Protein AF-A0A955Y6Z5-F1 (afdb_monomer_lite)

Radius of gyration: 24.9 Å; chains: 1; bounding box: 62×76×57 Å

Secondary structure (DSSP, 8-state):
--------HHHHHHHHHTT-HHHHHHHHHHHHHHHHHHHHHHH-HHHHHHHHHHHHHHHHHHGGG---TTTHHHHHHHHHHHHHHHTT-PPP-------GGGTTS-HHHHHHHHHHH-HHHHHHHHHHHSTT------HHHHHHHHHHHHHHHHHHH----S---SS--GGGTTHHHHHHT--SSHHHHHHHHHHHTT-HHHHHHHHHHHHHHHHHHT-PPPHHHHHHHHHHHHHHHHHTT---------------------------------TTHHHHHHHHHHHHHHHHH--

Foldseek 3Di:
DPPDDQDDLLRLLVVVVVVPVVSVLVNLVLLLLLQLLLLCLFENNVLSVQLSVQLSVCCLVCVVVDPHSVCNLVVSLVSSVVSCVVSVGDGQQAAFQADLLQVRGTLLLLLLVLCVVPVPLSVLLLLLQAPPRPDDHQQQSNQQSLLVSVVCCVVPVVRPQPDRDPHRPVVCSCVSCLSSVNDPDPVSNSVVSSVCSSPSSSSSNSSSCSNNSSNSHNPHDDNVVSVVVVVVVVVVVVVVPDDPDDDDDDDDDDDDDDDDDDDDDDDDDDDPDDPPPPVSVVVSCVSVVCVVPVD

Sequence (295 aa):
MAGTDNRSIKVLFREWRQGDGEAGQIMAQRFADWYYAIATSRLGEDAGKGPCEAACGKFGDGVSSVSESRALIGWAHEIIQAQLAENGAERATDGDSPNAYTGNQKPKTLLCKARIALPEEVALLEACYRTGSAQDIEPLPVLKARYKVKQWLRDNCSVPFDVAPDNPVLDRAPMPLYESGRMATPEEEVNFEQWMISDLELCKDIAEFAHFAIALRGGLPSADQFQSKQEQRKAERKASTTPVGASNVAVHDDEPAGSNVAGAAAVGGGLALVAGGGVVLLLIVAVAGYFMFAG

Structure (mmCIF, N/CA/C/O backbone):
data_AF-A0A955Y6Z5-F1
#
_entry.id   AF-A0A955Y6Z5-F1
#
loop_
_atom_site.group_PDB
_atom_site.id
_atom_site.type_symbol
_atom_site.label_atom_id
_atom_site.label_alt_id
_atom_site.label_comp_id
_atom_site.label_asym_id
_atom_site.label_entity_id
_atom_site.label_seq_id
_atom_site.pdbx_PDB_ins_code
_atom_site.Cartn_x
_atom_site.Cartn_y
_atom_site.Cartn_z
_atom_site.occupancy
_atom_site.B_iso_or_equiv
_atom_site.auth_seq_id
_atom_site.auth_comp_id
_atom_site.auth_asym_id
_atom_site.auth_atom_id
_atom_site.pdbx_PDB_model_num
ATOM 1 N N . MET A 1 1 ? -15.218 -21.664 3.879 1.00 28.69 1 MET A N 1
ATOM 2 C CA . MET A 1 1 ? -15.390 -20.339 3.254 1.00 28.69 1 MET A CA 1
ATOM 3 C C . MET A 1 1 ? -16.088 -19.459 4.274 1.00 28.69 1 MET A C 1
ATOM 5 O O . MET A 1 1 ? -17.293 -19.593 4.433 1.00 28.69 1 MET A O 1
ATOM 9 N N . ALA A 1 2 ? -15.332 -18.687 5.057 1.00 34.94 2 ALA A N 1
ATOM 10 C CA . ALA A 1 2 ? -15.929 -17.667 5.915 1.00 34.94 2 ALA A CA 1
ATOM 11 C C . ALA A 1 2 ? -16.431 -16.558 4.986 1.00 34.94 2 ALA A C 1
ATOM 13 O O . ALA A 1 2 ? -15.666 -16.082 4.148 1.00 34.94 2 ALA A O 1
ATOM 14 N N . GLY A 1 3 ? -17.724 -16.240 5.046 1.00 47.28 3 GLY A N 1
ATOM 15 C CA . GLY A 1 3 ? -18.274 -15.122 4.287 1.00 47.28 3 GLY A CA 1
ATOM 16 C C . GLY A 1 3 ? -17.549 -13.842 4.687 1.00 47.28 3 GLY A C 1
ATOM 17 O O . GLY A 1 3 ? -17.268 -13.647 5.868 1.00 47.28 3 GLY A O 1
ATOM 18 N N . THR A 1 4 ? -17.208 -13.002 3.712 1.00 66.75 4 THR A N 1
ATOM 19 C CA . THR A 1 4 ? -16.622 -11.688 3.976 1.00 66.75 4 THR A CA 1
ATOM 20 C C . THR A 1 4 ? -17.583 -10.916 4.872 1.00 66.75 4 THR A C 1
ATOM 22 O O . THR A 1 4 ? -18.710 -10.615 4.476 1.00 66.75 4 THR A O 1
ATOM 25 N N . ASP A 1 5 ? -17.173 -10.669 6.113 1.00 81.19 5 ASP A N 1
ATOM 26 C CA . ASP A 1 5 ? -17.966 -9.880 7.039 1.00 81.19 5 ASP A CA 1
ATOM 27 C C . ASP A 1 5 ? -18.061 -8.447 6.498 1.00 81.19 5 ASP A C 1
ATOM 29 O O . ASP A 1 5 ? -17.043 -7.784 6.308 1.00 81.19 5 ASP A O 1
ATOM 33 N N . ASN A 1 6 ? -19.280 -7.969 6.250 1.00 83.94 6 ASN A N 1
ATOM 34 C CA . ASN A 1 6 ? -19.532 -6.647 5.671 1.00 83.94 6 ASN A CA 1
ATOM 35 C C . ASN A 1 6 ? -19.920 -5.591 6.724 1.00 83.94 6 ASN A C 1
ATOM 37 O O . ASN A 1 6 ? -20.313 -4.478 6.366 1.00 83.94 6 ASN A O 1
ATOM 41 N N . ARG A 1 7 ? -19.839 -5.900 8.028 1.00 91.62 7 ARG A N 1
ATOM 42 C CA . ARG A 1 7 ? -20.087 -4.910 9.087 1.00 91.62 7 ARG A CA 1
ATOM 43 C C . ARG A 1 7 ? -19.056 -3.791 8.982 1.00 91.62 7 ARG A C 1
ATOM 45 O O . ARG A 1 7 ? -17.901 -4.023 8.636 1.00 91.62 7 ARG A O 1
ATOM 52 N N . SER A 1 8 ? -19.450 -2.559 9.291 1.00 92.50 8 SER A N 1
ATOM 53 C CA . SER A 1 8 ? -18.493 -1.447 9.375 1.00 92.50 8 SER A CA 1
ATOM 54 C C . SER A 1 8 ? -17.696 -1.507 10.681 1.00 92.50 8 SER A C 1
ATOM 56 O O . SER A 1 8 ? -18.172 -2.053 11.676 1.00 92.50 8 SER A O 1
ATOM 58 N N . ILE A 1 9 ? -16.527 -0.858 10.724 1.00 94.62 9 ILE A N 1
ATOM 59 C CA . ILE A 1 9 ? -15.712 -0.739 11.948 1.00 94.62 9 ILE A CA 1
ATOM 60 C C . ILE A 1 9 ? -16.521 -0.174 13.125 1.00 94.62 9 ILE A C 1
ATOM 62 O O . ILE A 1 9 ? -16.408 -0.653 14.248 1.00 94.62 9 ILE A O 1
ATOM 66 N N . LYS A 1 10 ? -17.407 0.798 12.872 1.00 93.38 10 LYS A N 1
ATOM 67 C CA . LYS A 1 10 ? -18.271 1.381 13.913 1.00 93.38 10 LYS A CA 1
ATOM 68 C C . LYS A 1 10 ? -19.265 0.370 14.488 1.00 93.38 10 LYS A C 1
ATOM 70 O O . LYS A 1 10 ? -19.570 0.433 15.677 1.00 93.38 10 LYS A O 1
ATOM 75 N N . VAL A 1 11 ? -19.790 -0.520 13.644 1.00 94.69 11 VAL A N 1
ATOM 76 C CA . VAL A 1 11 ? -20.706 -1.589 14.062 1.00 94.69 11 VAL A CA 1
ATOM 77 C C . VAL A 1 11 ? -19.943 -2.618 14.889 1.00 94.69 11 VAL A C 1
ATOM 79 O O . VAL A 1 11 ? -20.340 -2.861 16.025 1.00 94.69 11 VAL A O 1
ATOM 82 N N . LEU A 1 12 ? -18.811 -3.105 14.373 1.00 95.50 12 LEU A N 1
ATOM 83 C CA . LEU A 1 12 ? -17.954 -4.075 15.058 1.00 95.50 12 LEU A CA 1
ATOM 84 C C . LEU A 1 12 ? -17.504 -3.572 16.432 1.00 95.50 12 LEU A C 1
ATOM 86 O O . LEU A 1 12 ? -17.618 -4.282 17.423 1.00 95.50 12 LEU A O 1
ATOM 90 N N . PHE A 1 13 ? -17.070 -2.313 16.517 1.00 95.50 13 PHE A N 1
ATOM 91 C CA . PHE A 1 13 ? -16.672 -1.707 17.782 1.00 95.50 13 PHE A CA 1
ATOM 92 C C . PHE A 1 13 ? -17.818 -1.678 18.796 1.00 95.50 13 PHE A C 1
ATOM 94 O O . PHE A 1 13 ? -17.633 -2.030 19.956 1.00 95.50 13 PHE A O 1
ATOM 101 N N . ARG A 1 14 ? -19.022 -1.275 18.375 1.00 94.69 14 ARG A N 1
ATOM 102 C CA . ARG A 1 14 ? -20.188 -1.217 19.265 1.00 94.69 14 ARG A CA 1
ATOM 103 C C . ARG A 1 14 ? -20.603 -2.604 19.754 1.00 94.69 14 ARG A C 1
ATOM 105 O O . ARG A 1 14 ? -20.920 -2.738 20.930 1.00 94.69 14 ARG A O 1
ATOM 112 N N . GLU A 1 15 ? -20.619 -3.597 18.872 1.00 95.56 15 GLU A N 1
ATOM 113 C CA . GLU A 1 15 ? -20.966 -4.983 19.214 1.00 95.56 15 GLU A CA 1
ATOM 114 C C . GLU A 1 15 ? -19.924 -5.582 20.162 1.00 95.56 15 GLU A C 1
ATOM 116 O O . GLU A 1 15 ? -20.275 -6.134 21.204 1.00 95.56 15 GLU A O 1
ATOM 121 N N . TRP A 1 16 ? -18.638 -5.348 19.894 1.00 96.06 16 TRP A N 1
ATOM 122 C CA . TRP A 1 16 ? -17.558 -5.730 20.799 1.00 96.06 16 TRP A CA 1
ATOM 123 C C . TRP A 1 16 ? -17.711 -5.109 22.191 1.00 96.06 16 TRP A C 1
ATOM 125 O O . TRP A 1 16 ? -17.616 -5.804 23.201 1.00 96.06 16 TRP A O 1
ATOM 135 N N . ARG A 1 17 ? -18.049 -3.815 22.270 1.00 93.56 17 ARG A N 1
ATOM 136 C CA . ARG A 1 17 ? -18.332 -3.129 23.545 1.00 93.56 17 ARG A CA 1
ATOM 137 C C . ARG A 1 17 ? -19.548 -3.692 24.291 1.00 93.56 17 ARG A C 1
ATOM 139 O O . ARG A 1 17 ? -19.690 -3.413 25.478 1.00 93.56 17 ARG A O 1
ATOM 146 N N . GLN A 1 18 ? -20.409 -4.455 23.623 1.00 94.50 18 GLN A N 1
ATOM 147 C CA . GLN A 1 18 ? -21.551 -5.158 24.217 1.00 94.50 18 GLN A CA 1
ATOM 148 C C . GLN A 1 18 ? -21.226 -6.613 24.598 1.00 94.50 18 GLN A C 1
ATOM 150 O O . GLN A 1 18 ? -22.108 -7.320 25.077 1.00 94.50 18 GLN A O 1
ATOM 155 N N . GLY A 1 19 ? -19.974 -7.049 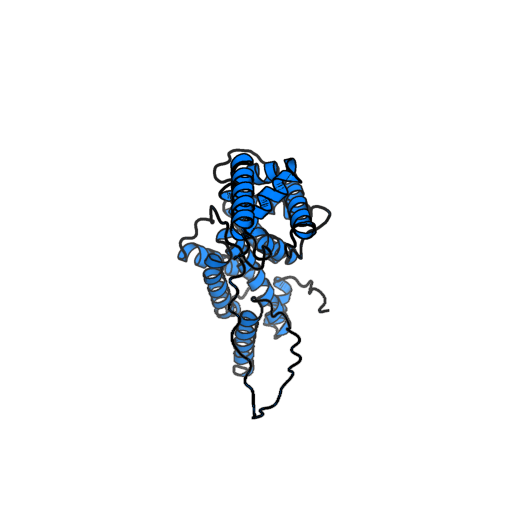24.424 1.00 94.38 19 GLY A N 1
ATOM 156 C CA . GLY A 1 19 ? -19.507 -8.391 24.770 1.00 94.38 19 GLY A CA 1
ATOM 157 C C . GLY A 1 19 ? -19.358 -9.344 23.582 1.00 94.38 19 GLY A C 1
ATOM 158 O O . GLY A 1 19 ? -19.046 -10.512 23.800 1.00 94.38 19 GLY A O 1
ATOM 159 N N . ASP A 1 20 ? -19.546 -8.885 22.338 1.00 96.44 20 ASP A N 1
ATOM 160 C CA . ASP A 1 20 ? -19.298 -9.712 21.150 1.00 96.44 20 ASP A CA 1
ATOM 161 C C . ASP A 1 20 ? -17.785 -9.852 20.885 1.00 96.44 20 ASP A C 1
ATOM 163 O O . ASP A 1 20 ? -17.132 -9.000 20.273 1.00 96.44 20 ASP A O 1
ATOM 167 N N . GLY A 1 21 ? -17.210 -10.956 21.365 1.00 94.44 21 GLY A N 1
ATOM 168 C CA . GLY A 1 21 ? -15.800 -11.280 21.149 1.00 94.44 21 GLY A CA 1
ATOM 169 C C . GLY A 1 21 ? -15.433 -11.498 19.676 1.00 94.44 21 GLY A C 1
ATOM 170 O O . GLY A 1 21 ? -14.317 -11.160 19.282 1.00 94.44 21 GLY A O 1
ATOM 171 N N . GLU A 1 22 ? -16.353 -12.001 18.849 1.00 95.81 22 GLU A N 1
ATOM 172 C CA . GLU A 1 22 ? -16.122 -12.221 17.415 1.00 95.81 22 GLU A CA 1
ATOM 173 C C . GLU A 1 22 ? -16.036 -10.883 16.673 1.00 95.81 22 GLU A C 1
ATOM 175 O O . GLU A 1 22 ? -15.111 -10.666 15.887 1.00 95.81 22 GLU A O 1
ATOM 180 N N . ALA A 1 23 ? -16.928 -9.939 16.987 1.00 95.38 23 ALA A N 1
ATOM 181 C CA . ALA A 1 23 ? -16.838 -8.574 16.469 1.00 95.38 23 ALA A CA 1
ATOM 182 C C . ALA A 1 23 ? -15.494 -7.917 16.830 1.00 95.38 23 ALA A C 1
ATOM 184 O O . ALA A 1 23 ? -14.883 -7.247 15.992 1.00 95.38 23 ALA A O 1
ATOM 185 N N . GLY A 1 24 ? -15.003 -8.157 18.051 1.00 95.25 24 GLY A N 1
ATOM 186 C CA . GLY A 1 24 ? -13.686 -7.703 18.500 1.00 95.25 24 GLY A CA 1
ATOM 187 C C . GLY A 1 24 ? -12.538 -8.299 17.682 1.00 95.25 24 GLY A C 1
ATOM 188 O O . GLY A 1 24 ? -11.653 -7.565 17.243 1.00 95.25 24 GLY A O 1
ATOM 189 N N . GLN A 1 25 ? -12.572 -9.608 17.422 1.00 94.88 25 GLN A N 1
ATOM 190 C CA . GLN A 1 25 ? -11.561 -10.300 16.613 1.00 94.88 25 GLN A CA 1
ATOM 191 C C . GLN A 1 25 ? -11.545 -9.808 15.163 1.00 94.88 25 GLN A C 1
ATOM 193 O O . GLN A 1 25 ? -10.480 -9.503 14.627 1.00 94.88 25 GLN A O 1
ATOM 198 N N . ILE A 1 26 ? -12.718 -9.672 14.541 1.00 95.19 26 ILE A N 1
ATOM 199 C CA . ILE A 1 26 ? -12.835 -9.169 13.167 1.00 95.19 26 ILE A CA 1
ATOM 200 C C . ILE A 1 26 ? -12.327 -7.730 13.094 1.00 95.19 26 ILE A C 1
ATOM 202 O O . ILE A 1 26 ? -11.568 -7.393 12.188 1.00 95.19 26 ILE A O 1
ATOM 206 N N . MET A 1 27 ? -12.696 -6.880 14.054 1.00 95.88 27 MET A N 1
ATOM 207 C CA . MET A 1 27 ? -12.188 -5.512 14.124 1.00 95.88 27 MET A CA 1
ATOM 208 C C . MET A 1 27 ? -10.660 -5.485 14.236 1.00 95.88 27 MET A C 1
ATOM 210 O O . MET A 1 27 ? -10.016 -4.769 13.471 1.00 95.88 27 MET A O 1
ATOM 214 N N . ALA A 1 28 ? -10.081 -6.273 15.146 1.00 95.56 28 ALA A N 1
ATOM 215 C CA . ALA A 1 28 ? -8.635 -6.335 15.347 1.00 95.56 28 ALA A CA 1
ATOM 216 C C . ALA A 1 28 ? -7.895 -6.771 14.073 1.00 95.56 28 ALA A C 1
ATOM 218 O O . ALA A 1 28 ? -6.910 -6.135 13.702 1.00 95.56 28 ALA A O 1
ATOM 219 N N . GLN A 1 29 ? -8.405 -7.782 13.360 1.00 95.06 29 GLN A N 1
ATOM 220 C CA . GLN A 1 29 ? -7.827 -8.215 12.085 1.00 95.06 29 GLN A CA 1
ATOM 221 C C . GLN A 1 29 ? -7.823 -7.082 11.052 1.00 95.06 29 GLN A C 1
ATOM 223 O O . GLN A 1 29 ? -6.811 -6.847 10.401 1.00 95.06 29 GLN A O 1
ATOM 228 N N . ARG A 1 30 ? -8.922 -6.327 10.938 1.00 96.00 30 ARG A N 1
ATOM 229 C CA . ARG A 1 30 ? -9.007 -5.212 9.982 1.00 96.00 30 ARG A CA 1
ATOM 230 C C . ARG A 1 30 ? -8.032 -4.084 10.300 1.00 96.00 30 ARG A C 1
ATOM 232 O O . ARG A 1 30 ? -7.453 -3.518 9.379 1.00 96.00 30 ARG A O 1
ATOM 239 N N . PHE A 1 31 ? -7.840 -3.761 11.580 1.00 97.88 31 PHE A N 1
ATOM 240 C CA . PHE A 1 31 ? -6.820 -2.790 11.986 1.00 97.88 31 PHE A CA 1
ATOM 241 C C . PHE A 1 31 ? -5.405 -3.306 11.704 1.00 97.88 31 PHE A C 1
ATOM 243 O O . PHE A 1 31 ? -4.575 -2.528 11.244 1.00 97.88 31 PHE A O 1
ATOM 250 N N . ALA A 1 32 ? -5.140 -4.599 11.905 1.00 97.50 32 ALA A N 1
ATOM 251 C CA . ALA A 1 32 ? -3.851 -5.199 11.570 1.00 97.50 32 ALA A CA 1
ATOM 252 C C . ALA A 1 32 ? -3.563 -5.137 10.059 1.00 97.50 32 ALA A C 1
ATOM 254 O O . ALA A 1 32 ? -2.500 -4.663 9.664 1.00 97.50 32 ALA A O 1
ATOM 255 N N . ASP A 1 33 ? -4.524 -5.527 9.214 1.00 96.75 33 ASP A N 1
ATOM 256 C CA . ASP A 1 33 ? -4.393 -5.458 7.750 1.00 96.75 33 ASP A CA 1
ATOM 257 C C . ASP A 1 33 ? -4.192 -4.013 7.267 1.00 96.75 33 ASP A C 1
ATOM 259 O O . ASP A 1 33 ? -3.398 -3.741 6.364 1.00 96.75 33 ASP A O 1
ATOM 263 N N . TRP A 1 34 ? -4.892 -3.069 7.897 1.00 98.12 34 TRP A N 1
ATOM 264 C CA . TRP A 1 34 ? -4.787 -1.645 7.603 1.00 98.12 34 TRP A CA 1
ATOM 265 C C . TRP A 1 34 ? -3.431 -1.050 8.003 1.00 98.12 34 TRP A C 1
ATOM 267 O O . TRP A 1 34 ? -2.792 -0.383 7.186 1.00 98.12 34 TRP A O 1
ATOM 277 N N . TYR A 1 35 ? -2.944 -1.332 9.216 1.00 98.25 35 TYR A N 1
ATOM 278 C CA . TYR A 1 35 ? -1.609 -0.915 9.653 1.00 98.25 35 TYR A CA 1
ATOM 279 C C . TYR A 1 35 ? -0.509 -1.525 8.792 1.00 98.25 35 TYR A C 1
ATOM 281 O O . TYR A 1 35 ? 0.441 -0.825 8.441 1.00 98.25 35 TYR A O 1
ATOM 289 N N . TYR A 1 36 ? -0.658 -2.794 8.410 1.00 97.25 36 TYR A N 1
ATOM 290 C CA . TYR A 1 36 ? 0.277 -3.463 7.519 1.00 97.25 36 TYR A CA 1
ATOM 291 C C . TYR A 1 36 ? 0.330 -2.768 6.155 1.00 97.25 36 TYR A C 1
ATOM 293 O O . TYR A 1 36 ? 1.406 -2.378 5.709 1.00 97.25 36 TYR A O 1
ATOM 301 N N . ALA A 1 37 ? -0.823 -2.504 5.532 1.00 97.69 37 ALA A N 1
ATOM 302 C CA . ALA A 1 37 ? -0.885 -1.804 4.250 1.00 97.69 37 ALA A CA 1
ATOM 303 C C . ALA A 1 37 ? -0.204 -0.423 4.294 1.00 97.69 37 ALA A C 1
ATOM 305 O O . ALA A 1 37 ? 0.581 -0.096 3.399 1.00 97.69 37 ALA A O 1
ATOM 306 N N . ILE A 1 38 ? -0.451 0.365 5.348 1.00 97.31 38 ILE A N 1
ATOM 307 C CA . ILE A 1 38 ? 0.186 1.677 5.544 1.00 97.31 38 ILE A CA 1
ATOM 308 C C . ILE A 1 38 ? 1.704 1.525 5.708 1.00 97.31 38 ILE A C 1
ATOM 310 O O . ILE A 1 38 ? 2.480 2.159 4.985 1.00 97.31 38 ILE A O 1
ATOM 314 N N . ALA A 1 39 ? 2.144 0.681 6.646 1.00 96.25 39 ALA A N 1
ATOM 315 C CA . ALA A 1 39 ? 3.556 0.535 6.982 1.00 96.25 39 ALA A CA 1
ATOM 316 C C . ALA A 1 39 ? 4.367 -0.017 5.804 1.00 96.25 39 ALA A C 1
ATOM 318 O O . ALA A 1 39 ? 5.414 0.535 5.463 1.00 96.25 39 ALA A O 1
ATOM 319 N N . THR A 1 40 ? 3.862 -1.049 5.128 1.00 95.00 40 THR A N 1
ATOM 320 C CA . THR A 1 40 ? 4.522 -1.660 3.972 1.00 95.00 40 THR A CA 1
ATOM 321 C C . THR A 1 40 ? 4.537 -0.722 2.765 1.00 95.00 40 THR A C 1
ATOM 323 O O . THR A 1 40 ? 5.563 -0.627 2.096 1.00 95.00 40 THR A O 1
ATOM 326 N N . SER A 1 41 ? 3.467 0.036 2.498 1.00 95.06 41 SER A N 1
ATOM 327 C CA . SER A 1 41 ? 3.467 1.033 1.412 1.00 95.06 41 SER A CA 1
ATOM 328 C C . SER A 1 41 ? 4.484 2.151 1.652 1.00 95.06 41 SER A C 1
ATOM 330 O O . SER A 1 41 ? 5.173 2.596 0.723 1.00 95.06 41 SER A O 1
ATOM 332 N N . ARG A 1 42 ? 4.604 2.615 2.901 1.00 93.56 42 ARG A N 1
ATOM 333 C CA . ARG A 1 42 ? 5.525 3.698 3.253 1.00 93.56 42 ARG A CA 1
ATOM 334 C C . ARG A 1 42 ? 6.974 3.234 3.316 1.00 93.56 42 ARG A C 1
ATOM 336 O O . ARG A 1 42 ? 7.814 3.899 2.724 1.00 93.56 42 ARG A O 1
ATOM 343 N N . LEU A 1 43 ? 7.266 2.118 3.981 1.00 92.81 43 LEU A N 1
ATOM 344 C CA . LEU A 1 43 ? 8.630 1.710 4.343 1.00 92.81 43 LEU A CA 1
ATOM 345 C C . LEU A 1 43 ? 9.122 0.429 3.653 1.00 92.81 43 LEU A C 1
ATOM 347 O O . LEU A 1 43 ? 10.313 0.130 3.691 1.00 92.81 43 LEU A O 1
ATOM 351 N N . GLY A 1 44 ? 8.233 -0.327 3.012 1.00 92.19 44 GLY A N 1
ATOM 352 C CA . GLY A 1 44 ? 8.495 -1.703 2.592 1.00 92.19 44 GLY A CA 1
ATOM 353 C C . GLY A 1 44 ? 8.265 -2.702 3.729 1.00 92.19 44 GLY A C 1
ATOM 354 O O . GLY A 1 44 ? 8.066 -2.324 4.879 1.00 92.19 44 GLY A O 1
ATOM 355 N N . GLU A 1 45 ? 8.258 -3.995 3.405 1.00 90.06 45 GLU A N 1
ATOM 356 C CA . GLU A 1 45 ? 7.926 -5.067 4.361 1.00 90.06 45 GLU A CA 1
ATOM 357 C C . GLU A 1 45 ? 8.903 -5.132 5.541 1.00 90.06 45 GLU A C 1
ATOM 359 O O . GLU A 1 45 ? 8.469 -5.069 6.689 1.00 90.06 45 GLU A O 1
ATOM 364 N N . ASP A 1 46 ? 10.211 -5.187 5.271 1.00 90.19 46 ASP A N 1
ATOM 365 C CA . ASP A 1 46 ? 11.226 -5.371 6.316 1.00 90.19 46 ASP A CA 1
ATOM 366 C C . ASP A 1 46 ? 11.238 -4.214 7.325 1.00 90.19 46 ASP A C 1
ATOM 368 O O . ASP A 1 46 ? 11.196 -4.432 8.536 1.00 90.19 46 ASP A O 1
ATOM 372 N N . ALA A 1 47 ? 11.264 -2.975 6.829 1.00 91.25 47 ALA A N 1
ATOM 373 C CA . ALA A 1 47 ? 11.296 -1.783 7.674 1.00 91.25 47 ALA A CA 1
ATOM 374 C C . ALA A 1 47 ? 9.914 -1.428 8.254 1.00 91.25 47 ALA A C 1
ATOM 376 O O . ALA A 1 47 ? 9.835 -0.842 9.331 1.00 91.25 47 ALA A O 1
ATOM 377 N N . GLY A 1 48 ? 8.823 -1.796 7.575 1.00 92.62 48 GLY A N 1
ATOM 378 C CA . GLY A 1 48 ? 7.453 -1.558 8.032 1.00 92.62 48 GLY A CA 1
ATOM 379 C C . GLY A 1 48 ? 6.975 -2.534 9.108 1.00 92.62 48 GLY A C 1
ATOM 380 O O . GLY A 1 48 ? 6.068 -2.200 9.871 1.00 92.62 48 GLY A O 1
ATOM 381 N N . LYS A 1 49 ? 7.598 -3.715 9.221 1.00 92.88 49 LYS A N 1
ATOM 382 C CA . LYS A 1 49 ? 7.208 -4.755 10.182 1.00 92.88 49 LYS A CA 1
ATOM 383 C C . LYS A 1 49 ? 7.212 -4.260 11.631 1.00 92.88 49 LYS A C 1
ATOM 385 O O . LYS A 1 49 ? 6.207 -4.409 12.318 1.00 92.88 49 LYS A O 1
ATOM 390 N N . GLY A 1 50 ? 8.308 -3.644 12.078 1.00 94.06 50 GLY A N 1
ATOM 391 C CA . GLY A 1 50 ? 8.438 -3.138 13.451 1.00 94.06 50 GLY A CA 1
ATOM 392 C C . GLY A 1 50 ? 7.351 -2.116 13.822 1.00 94.06 50 GLY A C 1
ATOM 393 O O . GLY A 1 50 ? 6.615 -2.347 14.784 1.00 94.06 50 GLY A O 1
ATOM 394 N N . PRO A 1 51 ? 7.182 -1.027 13.045 1.00 95.00 51 PRO A N 1
ATOM 395 C CA . PRO A 1 51 ? 6.104 -0.059 13.248 1.00 95.00 51 PRO A CA 1
ATOM 396 C C . PRO A 1 51 ? 4.702 -0.681 13.250 1.00 95.00 51 PRO A C 1
ATOM 398 O O . PRO A 1 51 ? 3.872 -0.313 14.080 1.00 95.00 51 PRO A O 1
ATOM 401 N N . CYS A 1 52 ? 4.436 -1.636 12.354 1.00 96.31 52 CYS A N 1
ATOM 402 C CA . CYS A 1 52 ? 3.151 -2.331 12.282 1.00 96.31 52 CYS A CA 1
ATOM 403 C C . CYS A 1 52 ? 2.875 -3.163 13.544 1.00 96.31 52 CYS A C 1
ATOM 405 O O . CYS A 1 52 ? 1.795 -3.058 14.129 1.00 96.31 52 CYS A O 1
ATOM 407 N N . GLU A 1 53 ? 3.841 -3.973 13.988 1.00 96.19 53 GLU A N 1
ATOM 408 C CA . GLU A 1 53 ? 3.716 -4.800 15.195 1.00 96.19 53 GL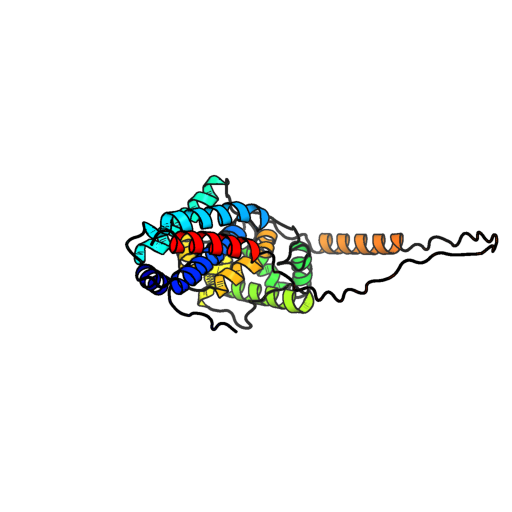U A CA 1
ATOM 409 C C . GLU A 1 53 ? 3.507 -3.932 16.443 1.00 96.19 53 GLU A C 1
ATOM 411 O O . GLU A 1 53 ? 2.612 -4.198 17.250 1.00 96.19 53 GLU A O 1
ATOM 416 N N . ALA A 1 54 ? 4.270 -2.844 16.568 1.00 96.62 54 ALA A N 1
ATOM 417 C CA . ALA A 1 54 ? 4.136 -1.910 17.678 1.00 96.62 54 ALA A CA 1
ATOM 418 C C . ALA A 1 54 ? 2.785 -1.171 17.666 1.00 96.62 54 ALA A C 1
ATOM 420 O O . ALA A 1 54 ? 2.171 -0.990 18.721 1.00 96.62 54 ALA A O 1
ATOM 421 N N . ALA A 1 55 ? 2.274 -0.797 16.487 1.00 97.44 55 ALA A N 1
ATOM 422 C CA . ALA A 1 55 ? 0.952 -0.190 16.351 1.00 97.44 55 ALA A CA 1
ATOM 423 C C . ALA A 1 55 ? -0.175 -1.160 16.736 1.00 97.44 55 ALA A C 1
ATOM 425 O O . ALA A 1 55 ? -1.110 -0.764 17.434 1.00 97.44 55 ALA A O 1
ATOM 426 N N . CYS A 1 56 ? -0.067 -2.437 16.353 1.00 97.56 56 CYS A N 1
ATOM 427 C CA . CYS A 1 56 ? -1.013 -3.475 16.769 1.00 97.56 56 CYS A CA 1
ATOM 428 C C . CYS A 1 56 ? -1.019 -3.656 18.294 1.00 97.56 56 CYS A C 1
ATOM 430 O O . CYS A 1 56 ? -2.093 -3.716 18.893 1.00 97.56 56 CYS A O 1
ATOM 432 N N . GLY A 1 57 ? 0.161 -3.687 18.926 1.00 97.44 57 GLY A N 1
ATOM 433 C CA . GLY A 1 57 ? 0.289 -3.752 20.385 1.00 97.44 57 GLY A CA 1
ATOM 434 C C . GLY A 1 57 ? -0.376 -2.561 21.079 1.00 97.44 57 GLY A C 1
ATOM 435 O O . GLY A 1 57 ? -1.280 -2.743 21.892 1.00 97.44 57 GLY A O 1
ATOM 436 N N . LYS A 1 58 ? -0.023 -1.331 20.674 1.00 97.44 58 LYS A N 1
ATOM 437 C CA . LYS A 1 58 ? -0.617 -0.096 21.222 1.00 97.44 58 LYS A CA 1
ATOM 438 C C . LYS A 1 58 ? -2.132 -0.024 21.015 1.00 97.44 58 LYS A C 1
ATOM 440 O O . LYS A 1 58 ? -2.849 0.454 21.893 1.00 97.44 58 LYS A O 1
ATOM 445 N N . PHE A 1 59 ? -2.631 -0.504 19.874 1.00 97.50 59 PHE A N 1
ATOM 446 C CA . PHE A 1 59 ? -4.067 -0.600 19.628 1.00 97.50 59 PHE A CA 1
ATOM 447 C C . PHE A 1 59 ? -4.731 -1.562 20.620 1.00 97.50 59 PHE A C 1
ATOM 449 O O . PHE A 1 59 ? -5.709 -1.183 21.260 1.00 97.50 59 PHE A O 1
ATOM 456 N N . GLY A 1 60 ? -4.191 -2.774 20.785 1.00 94.94 60 GLY A N 1
ATOM 457 C CA . GLY A 1 60 ? -4.725 -3.776 21.712 1.00 94.94 60 GLY A CA 1
ATOM 458 C C . GLY A 1 60 ? -4.783 -3.285 23.160 1.00 94.94 60 GLY A C 1
ATOM 459 O O . GLY A 1 60 ? -5.811 -3.442 23.818 1.00 94.94 60 GLY A O 1
ATOM 460 N N . ASP A 1 61 ? -3.726 -2.614 23.618 1.00 95.12 61 ASP A N 1
ATOM 461 C CA . ASP A 1 61 ? -3.641 -2.075 24.979 1.00 95.12 61 ASP A CA 1
ATOM 462 C C . ASP A 1 61 ? -4.606 -0.897 25.207 1.00 95.12 61 ASP A C 1
ATOM 464 O O . ASP A 1 61 ? -5.166 -0.732 26.293 1.00 95.12 61 ASP A O 1
ATOM 468 N N . GLY A 1 62 ? -4.808 -0.059 24.184 1.00 95.38 62 GLY A N 1
ATOM 469 C CA . GLY A 1 62 ? -5.507 1.219 24.320 1.00 95.38 62 GLY A CA 1
ATOM 470 C C . GLY A 1 62 ? -6.972 1.236 23.877 1.00 95.38 62 GLY A C 1
ATOM 471 O O . GLY A 1 62 ? -7.719 2.113 24.315 1.00 95.38 62 GLY A O 1
ATOM 472 N N . VAL A 1 63 ? -7.427 0.292 23.045 1.00 94.81 63 VAL A N 1
ATOM 473 C CA . VAL A 1 63 ? -8.748 0.366 22.379 1.00 94.81 63 VAL A CA 1
ATOM 474 C C . VAL A 1 63 ? -9.926 0.398 23.359 1.00 94.81 63 VAL A C 1
ATOM 476 O O . VAL A 1 63 ? -10.966 0.992 23.077 1.00 94.81 63 VAL A O 1
ATOM 479 N N . SER A 1 64 ? -9.762 -0.179 24.552 1.00 92.56 64 SER A N 1
ATOM 480 C CA . SER A 1 64 ? -10.769 -0.167 25.622 1.00 92.56 64 SER A CA 1
ATOM 481 C C . SER A 1 64 ? -11.036 1.229 26.206 1.00 92.56 64 SER A C 1
ATOM 483 O O . SER A 1 64 ? -12.132 1.461 26.731 1.00 92.56 64 SER A O 1
ATOM 485 N N . SER A 1 65 ? -10.071 2.149 26.084 1.00 94.12 65 SER A N 1
ATOM 486 C CA . SER A 1 65 ? -10.165 3.543 26.543 1.00 94.12 65 SER A CA 1
ATOM 487 C C . SER A 1 65 ? -10.960 4.443 25.593 1.00 94.12 65 SER A C 1
ATOM 489 O O . SER A 1 65 ? -11.445 5.499 26.002 1.00 94.12 65 SER A O 1
ATOM 491 N N . VAL A 1 66 ? -11.152 4.019 24.340 1.00 94.94 66 VAL A N 1
ATOM 492 C CA . VAL A 1 66 ? -11.966 4.748 23.368 1.00 94.94 66 VAL A CA 1
ATOM 493 C C . VAL A 1 66 ? -13.438 4.588 23.748 1.00 94.94 66 VAL A C 1
ATOM 495 O O . VAL A 1 66 ? -13.967 3.481 23.824 1.00 94.94 66 VAL A O 1
ATOM 498 N N . SER A 1 67 ? -14.122 5.701 24.000 1.00 89.44 67 SER A N 1
ATOM 499 C CA . SER A 1 67 ? -15.538 5.702 24.391 1.00 89.44 67 SER A CA 1
ATOM 500 C C . SER A 1 67 ? -16.487 5.887 23.204 1.00 89.44 67 SER A C 1
ATOM 502 O O . SER A 1 67 ? -17.607 5.377 23.218 1.00 89.44 67 SER A O 1
ATOM 504 N N . GLU A 1 68 ? -16.046 6.584 22.155 1.00 89.94 68 GLU A N 1
ATOM 505 C CA . GLU A 1 68 ? -16.873 6.940 21.005 1.00 89.94 68 GLU A CA 1
ATOM 506 C C . GLU A 1 68 ? -16.379 6.277 19.713 1.00 89.94 68 GLU A C 1
ATOM 508 O O . GLU A 1 68 ? -15.253 6.492 19.269 1.00 89.94 68 GLU A O 1
ATOM 513 N N . SER A 1 69 ? -17.264 5.549 19.026 1.00 90.12 69 SER A N 1
ATOM 514 C CA . SER A 1 69 ? -16.938 4.848 17.771 1.00 90.12 69 SER A CA 1
ATOM 515 C C . SER A 1 69 ? -16.451 5.769 16.646 1.00 90.12 69 SER A C 1
ATOM 517 O O . SER A 1 69 ? -15.719 5.333 15.762 1.00 90.12 69 SER A O 1
ATOM 519 N N . ARG A 1 70 ? -16.845 7.050 16.658 1.00 90.94 70 ARG A N 1
ATOM 520 C CA . ARG A 1 70 ? -16.380 8.046 15.678 1.00 90.94 70 ARG A CA 1
ATOM 521 C C . ARG A 1 70 ? -14.921 8.459 15.879 1.00 90.94 70 ARG A C 1
ATOM 523 O O . ARG A 1 70 ? -14.299 8.858 14.906 1.00 90.94 70 ARG A O 1
ATOM 530 N N . ALA A 1 71 ? -14.400 8.360 17.102 1.00 93.94 71 ALA A N 1
ATOM 531 C CA . ALA A 1 71 ? -13.020 8.718 17.418 1.00 93.94 71 ALA A CA 1
ATOM 532 C C . ALA A 1 71 ? -12.042 7.575 17.111 1.00 93.94 71 ALA A C 1
ATOM 534 O O . ALA A 1 71 ? -10.861 7.825 16.906 1.00 93.94 71 ALA A O 1
ATOM 535 N N . LEU A 1 72 ? -12.538 6.334 17.039 1.00 96.12 72 LEU A N 1
ATOM 536 C CA . LEU A 1 72 ? -11.717 5.128 16.940 1.00 96.12 72 LEU A CA 1
ATOM 537 C C . LEU A 1 72 ? -10.722 5.149 15.774 1.00 96.12 72 LEU A C 1
ATOM 539 O O . LEU A 1 72 ? -9.556 4.840 15.977 1.00 96.12 72 LEU A O 1
ATOM 543 N N . ILE A 1 73 ? -11.173 5.500 14.566 1.00 96.88 73 ILE A N 1
ATOM 544 C CA . ILE A 1 73 ? -10.312 5.462 13.372 1.00 96.88 73 ILE A CA 1
ATOM 545 C C . ILE A 1 73 ? -9.228 6.540 13.455 1.00 96.88 73 ILE A C 1
ATOM 547 O O . ILE A 1 73 ? -8.070 6.240 13.193 1.00 96.88 73 ILE A O 1
ATOM 551 N N . GLY A 1 74 ? -9.586 7.763 13.861 1.00 97.12 74 GLY A N 1
ATOM 552 C CA . GLY A 1 74 ? -8.617 8.849 14.036 1.00 97.12 74 GLY A CA 1
ATOM 553 C C . GLY A 1 74 ? -7.580 8.517 15.109 1.00 97.12 74 GLY A C 1
ATOM 554 O O . GLY A 1 74 ? -6.386 8.586 14.850 1.00 97.12 74 GLY A O 1
ATOM 555 N N . TRP A 1 75 ? -8.033 8.038 16.269 1.00 97.62 75 TRP A N 1
ATOM 556 C CA . TRP A 1 75 ? -7.158 7.590 17.355 1.00 97.62 75 TRP A CA 1
ATOM 557 C C . TRP A 1 75 ? -6.208 6.459 16.924 1.00 97.62 75 TRP A C 1
ATOM 559 O O . TRP A 1 75 ? -5.013 6.501 17.198 1.00 97.62 75 TRP A O 1
ATOM 569 N N . ALA A 1 76 ? -6.715 5.455 16.209 1.00 98.00 76 ALA A N 1
ATOM 570 C CA . ALA A 1 76 ? -5.900 4.362 15.686 1.00 98.00 76 ALA A CA 1
ATOM 571 C C . ALA A 1 76 ? -4.896 4.848 14.623 1.00 98.00 76 ALA A C 1
ATOM 573 O O . ALA A 1 76 ? -3.752 4.396 14.576 1.00 98.00 76 ALA A O 1
ATOM 574 N N . HIS A 1 77 ? -5.296 5.811 13.789 1.00 97.94 77 HIS A N 1
ATOM 575 C CA . HIS A 1 77 ? -4.411 6.431 12.805 1.00 97.94 77 HIS A CA 1
ATOM 576 C C . HIS A 1 77 ? -3.238 7.162 13.470 1.00 97.94 77 HIS A C 1
ATOM 578 O O . HIS A 1 77 ? -2.094 7.000 13.048 1.00 97.94 77 HIS A O 1
ATOM 584 N N . GLU A 1 78 ? -3.494 7.897 14.555 1.00 97.38 78 GLU A N 1
ATOM 585 C CA . GLU A 1 78 ? -2.451 8.577 15.335 1.00 97.38 78 GLU A CA 1
ATOM 586 C C . GLU A 1 78 ? -1.394 7.597 15.864 1.00 97.38 78 GLU A C 1
ATOM 588 O O . GLU A 1 78 ? -0.202 7.914 15.847 1.00 97.38 78 GLU A O 1
ATOM 593 N N . ILE A 1 79 ? -1.797 6.384 16.266 1.00 97.88 79 ILE A N 1
ATOM 594 C CA . ILE A 1 79 ? -0.865 5.337 16.708 1.00 97.88 79 ILE A CA 1
ATOM 595 C C . ILE A 1 79 ? 0.121 4.993 15.593 1.00 97.88 79 ILE A C 1
ATOM 597 O O . ILE A 1 79 ? 1.333 5.046 15.816 1.00 97.88 79 ILE A O 1
ATOM 601 N N . ILE A 1 80 ? -0.370 4.634 14.402 1.00 96.75 80 ILE A N 1
ATOM 602 C CA . ILE A 1 80 ? 0.519 4.218 13.312 1.00 96.75 80 ILE A CA 1
ATOM 603 C C . ILE A 1 80 ? 1.374 5.387 12.811 1.00 96.75 80 ILE A C 1
ATOM 605 O O . ILE A 1 80 ? 2.561 5.188 12.568 1.00 96.75 80 ILE A O 1
ATOM 609 N N . GLN A 1 81 ? 0.844 6.615 12.751 1.00 95.81 81 GLN A N 1
ATOM 610 C CA . GLN A 1 81 ? 1.652 7.794 12.407 1.00 95.81 81 GLN A CA 1
ATOM 611 C C . GLN A 1 81 ? 2.788 8.019 13.408 1.00 95.81 81 GLN A C 1
ATOM 613 O O . GLN A 1 81 ? 3.926 8.245 12.995 1.00 95.81 81 GLN A O 1
ATOM 618 N N . ALA A 1 82 ? 2.518 7.890 14.711 1.00 95.31 82 ALA A N 1
ATOM 619 C CA . ALA A 1 82 ? 3.555 7.983 15.733 1.00 95.31 82 ALA A CA 1
ATOM 620 C C . ALA A 1 82 ? 4.617 6.886 15.560 1.00 95.31 82 ALA A C 1
ATOM 622 O O . ALA A 1 82 ? 5.808 7.171 15.637 1.00 95.31 82 ALA A O 1
ATOM 623 N N . GLN A 1 83 ? 4.208 5.643 15.269 1.00 95.31 83 GLN A N 1
ATOM 624 C CA . GLN A 1 83 ? 5.158 4.547 15.034 1.00 95.31 83 GLN A CA 1
ATOM 625 C C . GLN A 1 83 ? 6.012 4.755 13.788 1.00 95.31 83 GLN A C 1
ATOM 627 O O . GLN A 1 83 ? 7.200 4.445 13.806 1.00 95.31 83 GLN A O 1
ATOM 632 N N . LEU A 1 84 ? 5.453 5.315 12.721 1.00 93.00 84 LEU A N 1
ATOM 633 C CA . LEU A 1 84 ? 6.231 5.662 11.538 1.00 93.00 84 LEU A CA 1
ATOM 634 C C . LEU A 1 84 ? 7.235 6.781 11.859 1.00 93.00 84 LEU A C 1
ATOM 636 O O . LEU A 1 84 ? 8.423 6.635 11.577 1.00 93.00 84 LEU A O 1
ATOM 640 N N . ALA A 1 85 ? 6.793 7.856 12.514 1.00 90.62 85 ALA A N 1
ATOM 641 C CA . ALA A 1 85 ? 7.652 8.987 12.866 1.00 90.62 85 ALA A CA 1
ATOM 642 C C . ALA A 1 85 ? 8.819 8.591 13.794 1.00 90.62 85 ALA A C 1
ATOM 644 O O . ALA A 1 85 ? 9.960 8.978 13.545 1.00 90.62 85 ALA A O 1
ATOM 645 N N . GLU A 1 86 ? 8.560 7.776 14.824 1.00 85.81 86 GLU A N 1
ATOM 646 C CA . GLU A 1 86 ? 9.575 7.279 15.771 1.00 85.81 86 GLU A CA 1
ATOM 647 C C . GLU A 1 86 ? 10.679 6.453 15.089 1.00 85.81 86 GLU A C 1
ATOM 649 O O . GLU A 1 86 ? 11.815 6.427 15.560 1.00 85.81 86 GLU A O 1
ATOM 654 N N . ASN A 1 87 ? 10.370 5.815 13.958 1.00 77.00 87 ASN A N 1
ATOM 655 C CA . ASN A 1 87 ? 11.311 4.992 13.198 1.00 77.00 87 ASN A CA 1
ATOM 656 C C . ASN A 1 87 ? 12.006 5.770 12.061 1.00 77.00 87 ASN A C 1
ATOM 658 O O . ASN A 1 87 ? 12.588 5.164 11.163 1.00 77.00 87 ASN A O 1
ATOM 662 N N . GLY A 1 88 ? 11.969 7.110 12.104 1.00 62.72 88 GLY A N 1
ATOM 663 C CA . GLY A 1 88 ? 12.666 7.980 11.151 1.00 62.72 88 GLY A CA 1
ATOM 664 C C . GLY A 1 88 ? 12.082 7.940 9.737 1.00 62.72 88 GLY A C 1
ATOM 665 O O . GLY A 1 88 ? 12.813 8.153 8.770 1.00 62.72 88 GLY A O 1
ATOM 666 N N . ALA A 1 89 ? 10.790 7.619 9.608 1.00 62.25 89 ALA A N 1
ATOM 667 C CA . ALA A 1 89 ? 10.147 7.309 8.337 1.00 62.25 89 ALA A CA 1
ATOM 668 C C . ALA A 1 89 ? 9.946 8.537 7.435 1.00 62.25 89 ALA A C 1
ATOM 670 O O . ALA A 1 89 ? 8.855 9.102 7.360 1.00 62.25 89 ALA A O 1
ATOM 671 N N . GLU A 1 90 ? 10.960 8.882 6.648 1.00 79.44 90 GLU A N 1
ATOM 672 C CA . GLU A 1 90 ? 10.677 9.325 5.285 1.00 79.44 90 GLU A CA 1
ATOM 673 C C . GLU A 1 90 ? 10.219 8.112 4.464 1.00 79.44 90 GLU A C 1
ATOM 675 O O . GLU A 1 90 ? 10.685 6.984 4.653 1.00 79.44 90 GLU A O 1
ATOM 680 N N . ARG A 1 91 ? 9.251 8.325 3.568 1.00 89.00 91 ARG A N 1
ATOM 681 C CA . ARG A 1 91 ? 8.735 7.275 2.684 1.00 89.00 91 ARG A CA 1
ATOM 682 C C . ARG A 1 91 ? 9.901 6.665 1.895 1.00 89.00 91 ARG A C 1
ATOM 684 O O . ARG A 1 91 ? 10.677 7.392 1.280 1.00 89.00 91 ARG A O 1
ATOM 691 N N . ALA A 1 92 ? 10.004 5.337 1.880 1.00 91.69 92 ALA A N 1
ATOM 692 C CA . ALA A 1 92 ? 11.053 4.611 1.178 1.00 91.69 92 ALA A CA 1
ATOM 693 C C . ALA A 1 92 ? 11.107 5.045 -0.291 1.00 91.69 92 ALA A C 1
ATOM 695 O O . ALA A 1 92 ? 10.104 4.983 -1.013 1.00 91.69 92 ALA A O 1
ATOM 696 N N . THR A 1 93 ? 12.284 5.497 -0.716 1.00 92.00 93 THR A N 1
ATOM 697 C CA . THR A 1 93 ? 12.499 6.096 -2.036 1.00 92.00 93 THR A CA 1
ATOM 698 C C . THR A 1 93 ? 12.979 5.095 -3.075 1.00 92.00 93 THR A C 1
ATOM 700 O O . THR A 1 93 ? 12.870 5.393 -4.256 1.00 92.00 93 THR A O 1
ATOM 703 N N . ASP A 1 94 ? 13.484 3.928 -2.665 1.00 94.00 94 ASP A N 1
ATOM 704 C CA . ASP A 1 94 ? 13.899 2.836 -3.548 1.00 94.00 94 ASP A CA 1
ATOM 705 C C . ASP A 1 94 ? 13.821 1.474 -2.835 1.00 94.00 94 ASP A C 1
ATOM 707 O O . ASP A 1 94 ? 13.829 1.392 -1.607 1.00 94.00 94 ASP A O 1
ATOM 711 N N . GLY A 1 95 ? 13.768 0.395 -3.615 1.00 92.94 95 GLY A N 1
ATOM 712 C CA . GLY A 1 95 ? 13.775 -0.986 -3.152 1.00 92.94 95 GLY A CA 1
ATOM 713 C C . GLY A 1 95 ? 13.857 -1.975 -4.316 1.00 92.94 95 GLY A C 1
ATOM 714 O O . GLY A 1 95 ? 13.342 -1.734 -5.404 1.00 92.94 95 GLY A O 1
ATOM 715 N N . ASP A 1 96 ? 14.533 -3.106 -4.106 1.00 95.69 96 ASP A N 1
ATOM 716 C CA . ASP A 1 96 ? 14.627 -4.189 -5.105 1.00 95.69 96 ASP A CA 1
ATOM 717 C C . ASP A 1 96 ? 14.810 -5.580 -4.461 1.00 95.69 96 ASP A C 1
ATOM 719 O O . ASP A 1 96 ? 15.273 -6.533 -5.099 1.00 95.69 96 ASP A O 1
ATOM 723 N N . SER A 1 97 ? 14.485 -5.703 -3.173 1.00 93.38 97 SER A N 1
ATOM 724 C CA . SER A 1 97 ? 14.610 -6.959 -2.432 1.00 93.38 97 SER A CA 1
ATOM 725 C C . SER A 1 97 ? 13.494 -7.937 -2.828 1.00 93.38 97 SER A C 1
ATOM 727 O O . SER A 1 97 ? 12.335 -7.528 -2.903 1.00 93.38 97 SER A O 1
ATOM 729 N N . PRO A 1 98 ? 13.814 -9.213 -3.116 1.00 94.06 98 PRO A N 1
ATOM 730 C CA . PRO A 1 98 ? 12.815 -10.246 -3.379 1.00 94.06 98 PRO A CA 1
ATOM 731 C C . PRO A 1 98 ? 12.143 -10.723 -2.086 1.00 94.06 98 PRO A C 1
ATOM 733 O O . PRO A 1 98 ? 12.804 -10.817 -1.054 1.00 94.06 98 PRO A O 1
ATOM 736 N N . ASN A 1 99 ? 10.869 -11.107 -2.164 1.00 92.56 99 ASN A N 1
ATOM 737 C CA . ASN A 1 99 ? 10.121 -11.699 -1.052 1.00 92.56 99 ASN A CA 1
ATOM 738 C C . ASN A 1 99 ? 8.945 -12.558 -1.550 1.00 92.56 99 ASN A C 1
ATOM 740 O O . ASN A 1 99 ? 8.789 -12.788 -2.752 1.00 92.56 99 ASN A O 1
ATOM 744 N N . ALA A 1 100 ? 8.091 -13.016 -0.631 1.00 92.44 100 ALA A N 1
ATOM 745 C CA . ALA A 1 100 ? 6.917 -13.816 -0.968 1.00 92.44 100 ALA A CA 1
ATOM 746 C C . ALA A 1 100 ? 5.953 -13.084 -1.925 1.00 92.44 100 ALA A C 1
ATOM 748 O O . ALA A 1 100 ? 5.507 -13.682 -2.904 1.00 92.44 100 ALA A O 1
ATOM 749 N N . TYR A 1 101 ? 5.705 -11.788 -1.708 1.00 91.56 101 TYR A N 1
ATOM 750 C CA . TYR A 1 101 ? 4.814 -10.965 -2.538 1.00 91.56 101 TYR A CA 1
ATOM 751 C C . TYR A 1 101 ? 5.326 -10.739 -3.963 1.00 91.56 101 TYR A C 1
ATOM 753 O O . TYR A 1 101 ? 4.541 -10.469 -4.867 1.00 91.56 101 TYR A O 1
ATOM 761 N N . THR A 1 102 ? 6.627 -10.897 -4.205 1.00 94.69 102 THR A N 1
ATOM 762 C CA . THR A 1 102 ? 7.230 -10.773 -5.538 1.00 94.69 102 THR A CA 1
ATOM 763 C C . THR A 1 102 ? 7.506 -12.130 -6.194 1.00 94.69 102 THR A C 1
ATOM 765 O O . THR A 1 102 ? 8.213 -12.198 -7.204 1.00 94.69 102 THR A O 1
ATOM 768 N N . GLY A 1 103 ? 7.006 -13.233 -5.621 1.00 94.25 103 GLY A N 1
ATOM 769 C CA . GLY A 1 103 ? 7.327 -14.588 -6.080 1.00 94.25 103 GLY A CA 1
ATOM 770 C C . GLY A 1 103 ? 8.821 -14.912 -5.945 1.00 94.25 103 GLY A C 1
ATOM 771 O O . GLY A 1 103 ? 9.396 -15.581 -6.803 1.00 94.25 103 GLY A O 1
ATOM 772 N N . ASN A 1 104 ? 9.467 -14.376 -4.906 1.00 95.50 104 ASN A N 1
ATOM 773 C CA . ASN A 1 104 ? 10.904 -14.448 -4.628 1.00 95.50 104 ASN A CA 1
ATOM 774 C C . ASN A 1 104 ? 11.792 -13.912 -5.768 1.00 95.50 104 ASN A C 1
ATOM 776 O O . ASN A 1 104 ? 12.946 -14.317 -5.928 1.00 95.50 104 ASN A O 1
ATOM 780 N N . GLN A 1 105 ? 11.269 -12.979 -6.570 1.00 96.06 105 GLN A N 1
ATOM 781 C CA . GLN A 1 105 ? 11.993 -12.311 -7.652 1.00 96.06 105 GLN A CA 1
ATOM 782 C C . GLN A 1 105 ? 12.198 -10.823 -7.351 1.00 96.06 105 GLN A C 1
ATOM 784 O O . GLN A 1 105 ? 11.462 -10.206 -6.590 1.00 96.06 105 GLN A O 1
ATOM 789 N N . LYS A 1 106 ? 13.215 -10.223 -7.968 1.00 96.50 106 LYS A N 1
ATOM 790 C CA . LYS A 1 106 ? 13.515 -8.797 -7.795 1.00 96.50 106 LYS A CA 1
ATOM 791 C C . LYS A 1 106 ? 12.443 -7.912 -8.460 1.00 96.50 106 LYS A C 1
ATOM 793 O O . LYS A 1 106 ? 12.264 -8.057 -9.678 1.00 96.50 106 LYS A O 1
ATOM 798 N N . PRO A 1 107 ? 11.786 -6.981 -7.737 1.00 97.56 107 PRO A N 1
ATOM 799 C CA . PRO A 1 107 ? 10.780 -6.073 -8.294 1.00 97.56 107 PRO A CA 1
ATOM 800 C C . PRO A 1 107 ? 11.223 -5.342 -9.564 1.00 97.56 107 PRO A C 1
ATOM 802 O O . PRO A 1 107 ? 10.513 -5.376 -10.568 1.00 97.56 107 PRO A O 1
ATOM 805 N N . LYS A 1 108 ? 12.427 -4.752 -9.595 1.00 97.62 108 LYS A N 1
ATOM 806 C CA . LYS A 1 108 ? 12.920 -4.019 -10.774 1.00 97.62 108 LYS A CA 1
ATOM 807 C C . LYS A 1 108 ? 13.117 -4.938 -11.970 1.00 97.62 108 LYS A C 1
ATOM 809 O O . LYS A 1 108 ? 12.872 -4.538 -13.105 1.00 97.62 108 LYS A O 1
ATOM 814 N N . THR A 1 109 ? 13.529 -6.186 -11.737 1.00 96.81 109 THR A N 1
ATOM 815 C CA . THR A 1 109 ? 13.657 -7.184 -12.812 1.00 96.81 109 THR A CA 1
ATOM 816 C C . THR A 1 109 ? 12.294 -7.523 -13.407 1.00 96.81 109 THR A C 1
ATOM 818 O O . THR A 1 109 ? 12.163 -7.584 -14.628 1.00 96.81 109 THR A O 1
ATOM 821 N N . LEU A 1 110 ? 11.290 -7.731 -12.558 1.00 97.88 110 LEU A N 1
ATOM 822 C CA . LEU A 1 110 ? 9.915 -7.999 -12.970 1.00 97.88 110 LEU A CA 1
ATOM 823 C C . LEU A 1 110 ? 9.317 -6.821 -13.749 1.00 97.88 110 LEU A C 1
ATOM 825 O O . LEU A 1 110 ? 8.797 -7.015 -14.845 1.00 97.88 110 LEU A O 1
ATOM 829 N N . LEU A 1 111 ? 9.484 -5.597 -13.246 1.00 98.19 111 LEU A N 1
ATOM 830 C CA . LEU A 1 111 ? 9.013 -4.380 -13.908 1.00 98.19 111 LEU A CA 1
ATOM 831 C C . LEU A 1 111 ? 9.722 -4.123 -15.240 1.00 98.19 111 LEU A C 1
ATOM 833 O O . LEU A 1 111 ? 9.085 -3.680 -16.187 1.00 98.19 111 LEU A O 1
ATOM 837 N N . CYS A 1 112 ? 11.007 -4.459 -15.372 1.00 97.31 112 CYS A N 1
ATOM 838 C CA . CYS A 1 112 ? 11.694 -4.374 -16.664 1.00 97.31 112 CYS A CA 1
ATOM 839 C C . CYS A 1 112 ? 11.158 -5.389 -17.683 1.00 97.31 112 CYS A C 1
ATOM 841 O O . CYS A 1 112 ? 11.073 -5.064 -18.865 1.00 97.31 112 CYS A O 1
ATOM 843 N N . LYS A 1 113 ? 10.768 -6.599 -17.253 1.00 96.69 113 LYS A N 1
ATOM 844 C CA . LYS A 1 113 ? 10.070 -7.546 -18.140 1.00 96.69 113 LYS A CA 1
ATOM 845 C C . LYS A 1 113 ? 8.700 -6.995 -18.546 1.00 96.69 113 LYS A C 1
ATOM 847 O O . LYS A 1 113 ? 8.376 -7.017 -19.729 1.00 96.69 113 LYS A O 1
ATOM 852 N N . ALA A 1 114 ? 7.947 -6.449 -17.587 1.00 97.62 114 ALA A N 1
ATOM 853 C CA . ALA A 1 114 ? 6.664 -5.808 -17.856 1.00 97.62 114 ALA A CA 1
ATOM 854 C C . ALA A 1 114 ? 6.821 -4.625 -18.819 1.00 97.62 114 ALA A C 1
ATOM 856 O O . ALA A 1 114 ? 6.019 -4.493 -19.726 1.00 97.62 114 ALA A O 1
ATOM 857 N N . ARG A 1 115 ? 7.895 -3.832 -18.713 1.00 97.12 115 ARG A N 1
ATOM 858 C CA . ARG A 1 115 ? 8.174 -2.712 -19.626 1.00 97.12 115 ARG A CA 1
ATOM 859 C C . ARG A 1 115 ? 8.334 -3.156 -21.081 1.00 97.12 115 ARG A C 1
ATOM 861 O O . ARG A 1 115 ? 7.979 -2.415 -21.985 1.00 97.12 115 ARG A O 1
ATOM 868 N N . ILE A 1 116 ? 8.877 -4.351 -21.319 1.00 95.62 116 ILE A N 1
ATOM 869 C CA . ILE A 1 116 ? 9.010 -4.899 -22.677 1.00 95.62 116 ILE A CA 1
ATOM 870 C C . ILE A 1 116 ? 7.634 -5.289 -23.240 1.00 95.62 116 ILE A C 1
ATOM 872 O O . ILE A 1 116 ? 7.388 -5.094 -24.425 1.00 95.62 116 ILE A O 1
ATOM 876 N N . ALA A 1 117 ? 6.746 -5.835 -22.404 1.00 97.06 117 ALA A N 1
ATOM 877 C CA . ALA A 1 117 ? 5.425 -6.304 -22.825 1.00 97.06 117 ALA A CA 1
ATOM 878 C C . ALA A 1 117 ? 4.348 -5.202 -22.849 1.00 97.06 117 ALA A C 1
ATOM 880 O O . ALA A 1 117 ? 3.448 -5.245 -23.681 1.00 97.06 117 ALA A O 1
ATOM 881 N N . LEU A 1 118 ? 4.444 -4.240 -21.932 1.00 97.69 118 LEU A N 1
ATOM 882 C CA . LEU A 1 118 ? 3.487 -3.168 -21.646 1.00 97.69 118 LEU A CA 1
ATOM 883 C C . LEU A 1 118 ? 4.233 -1.821 -21.526 1.00 97.69 118 LEU A C 1
ATOM 885 O O . LEU A 1 118 ? 4.328 -1.247 -20.434 1.00 97.69 118 LEU A O 1
ATOM 889 N N . PRO A 1 119 ? 4.856 -1.336 -22.617 1.00 96.81 119 PRO A N 1
ATOM 890 C CA . PRO A 1 119 ? 5.739 -0.173 -22.562 1.00 96.81 119 PRO A CA 1
ATOM 891 C C . PRO A 1 119 ? 5.013 1.113 -22.156 1.00 96.81 119 PRO A C 1
ATOM 893 O O . PRO A 1 119 ? 5.566 1.896 -21.386 1.00 96.81 119 PRO A O 1
ATOM 896 N N . GLU A 1 120 ? 3.785 1.324 -22.633 1.00 96.81 120 GLU A N 1
ATOM 897 C CA . GLU A 1 120 ? 2.995 2.526 -22.339 1.00 96.81 120 GLU A CA 1
ATOM 898 C C . GLU A 1 120 ? 2.550 2.557 -20.874 1.00 96.81 120 GLU A C 1
ATOM 900 O O . GLU A 1 120 ? 2.719 3.567 -20.190 1.00 96.81 120 GLU A O 1
ATOM 905 N N . GLU A 1 121 ? 2.043 1.433 -20.360 1.00 97.31 121 GLU A N 1
ATOM 906 C CA . GLU A 1 121 ? 1.620 1.320 -18.968 1.00 97.31 121 GLU A CA 1
ATOM 907 C C . GLU A 1 121 ? 2.790 1.522 -18.005 1.00 97.31 121 GLU A C 1
ATOM 909 O O . GLU A 1 121 ? 2.676 2.291 -17.051 1.00 97.31 121 GLU A O 1
ATOM 914 N N . VAL A 1 122 ? 3.933 0.873 -18.251 1.00 97.31 122 VAL A N 1
ATOM 915 C CA . VAL A 1 122 ? 5.097 1.032 -17.370 1.00 97.31 122 VAL A CA 1
ATOM 916 C C . VAL A 1 122 ? 5.682 2.439 -17.472 1.00 97.31 122 VAL A C 1
ATOM 918 O O . VAL A 1 122 ? 6.074 2.985 -16.445 1.00 97.31 122 VAL A O 1
ATOM 921 N N . ALA A 1 123 ? 5.683 3.070 -18.651 1.00 95.25 123 ALA A N 1
ATOM 922 C CA . ALA A 1 123 ? 6.106 4.464 -18.780 1.00 95.25 123 ALA A CA 1
ATOM 923 C C . ALA A 1 123 ? 5.232 5.408 -17.937 1.00 95.25 123 ALA A C 1
ATOM 925 O O . ALA A 1 123 ? 5.761 6.292 -17.261 1.00 95.25 123 ALA A O 1
ATOM 926 N N . LEU A 1 124 ? 3.913 5.184 -17.915 1.00 95.38 124 LEU A N 1
ATOM 927 C CA . LEU A 1 124 ? 2.988 5.955 -17.084 1.00 95.38 124 LEU A CA 1
ATOM 928 C C . LEU A 1 124 ? 3.226 5.724 -15.582 1.00 95.38 124 LEU A C 1
ATOM 930 O O . LEU A 1 124 ? 3.213 6.674 -14.798 1.00 95.38 124 LEU A O 1
ATOM 934 N N . LEU A 1 125 ? 3.499 4.481 -15.173 1.00 96.50 125 LEU A N 1
ATOM 935 C CA . LEU A 1 125 ? 3.873 4.175 -13.790 1.00 96.50 125 LEU A CA 1
ATOM 936 C C . LEU A 1 125 ? 5.203 4.833 -13.402 1.00 96.50 125 LEU A C 1
ATOM 938 O O . LEU A 1 125 ? 5.304 5.418 -12.330 1.00 96.50 125 LEU A O 1
ATOM 942 N N . GLU A 1 126 ? 6.220 4.803 -14.260 1.00 94.94 126 GLU A N 1
ATOM 943 C CA . GLU A 1 126 ? 7.493 5.475 -13.981 1.00 94.94 126 GLU A CA 1
ATOM 944 C C . GLU A 1 126 ? 7.337 6.996 -13.884 1.00 94.94 126 GLU A C 1
ATOM 946 O O . GLU A 1 126 ? 7.953 7.607 -13.014 1.00 94.94 126 GLU A O 1
ATOM 951 N N . ALA A 1 127 ? 6.495 7.605 -14.723 1.00 93.00 127 ALA A N 1
ATOM 952 C CA . ALA A 1 127 ? 6.165 9.026 -14.638 1.00 93.00 127 ALA A CA 1
ATOM 953 C C . ALA A 1 127 ? 5.495 9.393 -13.302 1.00 93.00 127 ALA A C 1
ATOM 955 O O . ALA A 1 127 ? 5.812 10.436 -12.722 1.00 93.00 127 ALA A O 1
ATOM 956 N N . CYS A 1 128 ? 4.597 8.528 -12.812 1.00 93.88 128 CYS A N 1
ATOM 957 C CA . CYS A 1 128 ? 3.842 8.749 -11.579 1.00 93.88 128 CYS A CA 1
ATOM 958 C C . CYS A 1 128 ? 4.647 8.482 -10.314 1.00 93.88 128 CYS A C 1
ATOM 960 O O . CYS A 1 128 ? 4.577 9.273 -9.381 1.00 93.88 128 CYS A O 1
ATOM 962 N N . TYR A 1 129 ? 5.388 7.381 -10.261 1.00 94.81 129 TYR A N 1
ATOM 963 C CA . TYR A 1 129 ? 6.006 6.923 -9.019 1.00 94.81 129 TYR A CA 1
ATOM 964 C C . TYR A 1 129 ? 7.401 7.490 -8.805 1.00 94.81 129 TYR A C 1
ATOM 966 O O . TYR A 1 129 ? 7.816 7.602 -7.657 1.00 94.81 129 TYR A O 1
ATOM 974 N N . ARG A 1 130 ? 8.135 7.852 -9.865 1.00 91.44 130 ARG A N 1
ATOM 975 C CA . ARG A 1 130 ? 9.520 8.314 -9.731 1.00 91.44 130 ARG A CA 1
ATOM 976 C C . ARG A 1 130 ? 9.606 9.579 -8.876 1.00 91.44 130 ARG A C 1
ATOM 978 O O . ARG A 1 130 ? 9.025 10.615 -9.209 1.00 91.44 130 ARG A O 1
ATOM 985 N N . THR A 1 131 ? 10.405 9.502 -7.815 1.00 79.75 131 THR A N 1
ATOM 986 C CA . THR A 1 131 ? 10.670 10.626 -6.912 1.00 79.75 131 THR A CA 1
ATOM 987 C C . THR A 1 131 ? 11.242 11.815 -7.689 1.00 79.75 131 THR A C 1
ATOM 989 O O . THR A 1 131 ? 12.133 11.652 -8.523 1.00 79.75 131 THR A O 1
ATOM 992 N N . GLY A 1 132 ? 10.726 13.020 -7.431 1.00 69.75 132 GLY A N 1
ATOM 993 C CA . GLY A 1 132 ? 11.168 14.249 -8.104 1.00 69.75 132 GLY A CA 1
ATOM 994 C C . GLY A 1 132 ? 10.580 14.476 -9.503 1.00 69.75 132 GLY A C 1
ATOM 995 O O . GLY A 1 132 ? 10.931 15.463 -10.148 1.00 69.75 132 GLY A O 1
ATOM 996 N N . SER A 1 133 ? 9.676 13.612 -9.982 1.00 71.94 133 SER A N 1
ATOM 997 C CA . SER A 1 133 ? 8.839 13.931 -11.147 1.00 71.94 133 SER A CA 1
ATOM 998 C C . SER A 1 133 ? 8.005 15.187 -10.855 1.00 71.94 133 SER A C 1
ATOM 1000 O O . SER A 1 133 ? 7.485 15.340 -9.749 1.00 71.94 133 SER A O 1
ATOM 1002 N N . ALA A 1 134 ? 7.868 16.084 -11.834 1.00 59.44 134 ALA A N 1
ATOM 1003 C CA . ALA A 1 134 ? 7.061 17.310 -11.744 1.00 59.44 134 ALA A CA 1
ATOM 1004 C C . ALA A 1 134 ? 5.785 17.243 -12.604 1.00 59.44 134 ALA A C 1
ATOM 1006 O O . ALA A 1 134 ? 5.134 18.258 -12.824 1.00 59.44 134 ALA A O 1
ATOM 1007 N N . GLN A 1 135 ? 5.447 16.067 -13.144 1.00 70.00 135 GLN A N 1
ATOM 1008 C CA . GLN A 1 135 ? 4.284 15.925 -14.018 1.00 70.00 135 GLN A CA 1
ATOM 1009 C C . GLN A 1 135 ? 2.983 15.891 -13.213 1.00 70.00 135 GLN A C 1
ATOM 1011 O O . GLN A 1 135 ? 2.878 15.109 -12.257 1.00 70.00 135 GLN A O 1
ATOM 1016 N N . ASP A 1 136 ? 2.016 16.698 -13.663 1.00 75.69 136 ASP A N 1
ATOM 1017 C CA . ASP A 1 136 ? 0.596 16.557 -13.345 1.00 75.69 136 ASP A CA 1
ATOM 1018 C C . ASP A 1 136 ? 0.099 15.266 -13.983 1.00 75.69 136 ASP A C 1
ATOM 1020 O O . ASP A 1 136 ? 0.206 15.066 -15.196 1.00 75.69 136 ASP A O 1
ATOM 1024 N N . ILE A 1 137 ? -0.385 14.353 -13.151 1.00 81.12 137 ILE A N 1
ATOM 1025 C CA . ILE A 1 137 ? -0.736 13.008 -13.583 1.00 81.12 137 ILE A CA 1
ATOM 1026 C C . ILE A 1 137 ? -2.160 12.712 -13.156 1.00 81.12 137 ILE A C 1
ATOM 1028 O O . ILE A 1 137 ? -2.501 12.753 -11.976 1.00 81.12 137 ILE A O 1
ATOM 1032 N N . GLU A 1 138 ? -2.986 12.380 -14.142 1.00 89.19 138 GLU A N 1
ATOM 1033 C CA . GLU A 1 138 ? -4.352 11.947 -13.902 1.00 89.19 138 GLU A CA 1
ATOM 1034 C C . GLU A 1 138 ? -4.357 10.569 -13.210 1.00 89.19 138 GLU A C 1
ATOM 1036 O O . GLU A 1 138 ? -3.787 9.614 -13.750 1.00 89.19 138 GLU A O 1
ATOM 1041 N N . PRO A 1 139 ? -5.023 10.404 -12.051 1.00 91.25 139 PRO A N 1
ATOM 1042 C CA . PRO A 1 139 ? -4.889 9.174 -11.262 1.00 91.25 139 PRO A CA 1
ATOM 1043 C C . PRO A 1 139 ? -5.529 7.939 -11.912 1.00 91.25 139 PRO A C 1
ATOM 1045 O O . PRO A 1 139 ? -5.029 6.821 -11.781 1.00 91.25 139 PRO A O 1
ATOM 1048 N N . LEU A 1 140 ? -6.624 8.121 -12.657 1.00 93.38 140 LEU A N 1
ATOM 1049 C CA . LEU A 1 140 ? -7.373 7.011 -13.251 1.00 93.38 140 LEU A CA 1
ATOM 1050 C C . LEU A 1 140 ? -6.592 6.273 -14.361 1.00 93.38 140 LEU A C 1
ATOM 1052 O O . LEU A 1 140 ? -6.570 5.038 -14.339 1.00 93.38 140 LEU A O 1
ATOM 1056 N N . PRO A 1 141 ? -5.938 6.955 -15.324 1.00 94.81 141 PRO A N 1
ATOM 1057 C CA . PRO A 1 141 ? -5.011 6.302 -16.247 1.00 94.81 141 PRO A CA 1
ATOM 1058 C C . PRO A 1 141 ? -3.903 5.508 -15.543 1.00 94.81 141 PRO A C 1
ATOM 1060 O O . PRO A 1 141 ? -3.624 4.375 -15.941 1.00 94.81 141 PRO A O 1
ATOM 1063 N N . VAL A 1 142 ? -3.317 6.050 -14.469 1.00 95.88 142 VAL A N 1
ATOM 1064 C CA . VAL A 1 142 ? -2.264 5.357 -13.705 1.00 95.88 142 VAL A CA 1
ATOM 1065 C C . VAL A 1 142 ? -2.815 4.110 -13.028 1.00 95.88 142 VAL A C 1
ATOM 1067 O O . VAL A 1 142 ? -2.191 3.055 -13.097 1.00 95.88 142 VAL A O 1
ATOM 1070 N N . LEU A 1 143 ? -4.005 4.191 -12.429 1.00 96.12 143 LEU A N 1
ATOM 1071 C CA . LEU A 1 143 ? -4.662 3.042 -11.811 1.00 96.12 143 LEU A CA 1
ATOM 1072 C C . LEU A 1 143 ? -4.893 1.914 -12.829 1.00 96.12 143 LEU A C 1
ATOM 1074 O O . LEU A 1 143 ? -4.610 0.750 -12.546 1.00 96.12 143 LEU A O 1
ATOM 1078 N N . LYS A 1 144 ? -5.357 2.254 -14.038 1.00 96.12 144 LYS A N 1
ATOM 1079 C CA . LYS A 1 144 ? -5.531 1.286 -15.134 1.00 96.12 144 LYS A CA 1
ATOM 1080 C C . LYS A 1 144 ? -4.206 0.632 -15.528 1.00 96.12 144 LYS A C 1
ATOM 1082 O O . LYS A 1 144 ? -4.151 -0.588 -15.666 1.00 96.12 144 LYS A O 1
ATOM 1087 N N . ALA A 1 145 ? -3.145 1.424 -15.682 1.00 96.81 145 ALA A N 1
ATOM 1088 C CA . ALA A 1 145 ? -1.810 0.912 -15.984 1.00 96.81 145 ALA A CA 1
ATOM 1089 C C . ALA A 1 145 ? -1.281 -0.004 -14.870 1.00 96.81 145 ALA A C 1
ATOM 1091 O O . ALA A 1 145 ? -0.783 -1.093 -15.155 1.00 96.81 145 ALA A O 1
ATOM 1092 N N . ARG A 1 146 ? -1.463 0.389 -13.602 1.00 96.81 146 ARG A N 1
ATOM 1093 C CA . ARG A 1 146 ? -1.094 -0.401 -12.419 1.00 96.81 146 ARG A CA 1
ATOM 1094 C C . ARG A 1 146 ? -1.761 -1.770 -12.451 1.00 96.81 146 ARG A C 1
ATOM 1096 O O . ARG A 1 146 ? -1.068 -2.774 -12.314 1.00 96.81 146 ARG A O 1
ATOM 1103 N N . TYR A 1 147 ? -3.072 -1.834 -12.691 1.00 97.06 147 TYR A N 1
ATOM 1104 C CA . TYR A 1 147 ? -3.785 -3.111 -12.755 1.00 97.06 147 TYR A CA 1
ATOM 1105 C C . TYR A 1 147 ? -3.369 -3.978 -13.938 1.00 97.06 147 TYR A C 1
ATOM 1107 O O . TYR A 1 147 ? -3.101 -5.158 -13.732 1.00 97.06 147 TYR A O 1
ATOM 1115 N N . LYS A 1 148 ? -3.195 -3.408 -15.135 1.00 97.06 148 LYS A N 1
ATOM 1116 C CA . LYS A 1 148 ? -2.678 -4.161 -16.288 1.00 97.06 148 LYS A CA 1
ATOM 1117 C C . LYS A 1 148 ? -1.297 -4.765 -16.021 1.00 97.06 148 LYS A C 1
ATOM 1119 O O . LYS A 1 148 ? -1.066 -5.934 -16.321 1.00 97.06 148 LYS A O 1
ATOM 1124 N N . VAL A 1 149 ? -0.383 -3.992 -15.429 1.00 97.75 149 VAL A N 1
ATOM 1125 C CA . VAL A 1 149 ? 0.952 -4.487 -15.056 1.00 97.75 149 VAL A CA 1
ATOM 1126 C C . VAL A 1 149 ? 0.845 -5.569 -13.981 1.00 97.75 149 VAL A C 1
ATOM 1128 O O . VAL A 1 149 ? 1.494 -6.606 -14.106 1.00 97.75 149 VAL A O 1
ATOM 1131 N N . LYS A 1 150 ? -0.003 -5.377 -12.963 1.00 97.25 150 LYS A N 1
ATOM 1132 C CA . LYS A 1 150 ? -0.248 -6.360 -11.896 1.00 97.25 150 LYS A CA 1
ATOM 1133 C C . LYS A 1 150 ? -0.765 -7.689 -12.462 1.00 97.25 150 LYS A C 1
ATOM 1135 O O . LYS A 1 150 ? -0.207 -8.741 -12.157 1.00 97.25 150 LYS A O 1
ATOM 1140 N N . GLN A 1 151 ? -1.759 -7.644 -13.347 1.00 97.00 151 GLN A N 1
ATOM 1141 C CA . GLN A 1 151 ? -2.294 -8.818 -14.044 1.00 97.00 151 GLN A CA 1
ATOM 1142 C C . GLN A 1 151 ? -1.228 -9.511 -14.888 1.00 97.00 151 GLN A C 1
ATOM 1144 O O . GLN A 1 151 ? -1.014 -10.711 -14.753 1.00 97.00 151 GLN A O 1
ATOM 1149 N N . TRP A 1 152 ? -0.488 -8.753 -15.699 1.00 97.75 152 TRP A N 1
ATOM 1150 C CA . TRP A 1 152 ? 0.562 -9.327 -16.532 1.00 97.75 152 TRP A CA 1
ATOM 1151 C C . TRP A 1 152 ? 1.642 -10.028 -15.698 1.00 97.75 152 TRP A C 1
ATOM 1153 O O . TRP A 1 152 ? 2.074 -11.128 -16.047 1.00 97.75 152 TRP A O 1
ATOM 1163 N N . LEU A 1 153 ? 2.049 -9.430 -14.574 1.00 98.06 153 LEU A N 1
ATOM 1164 C CA . LEU A 1 153 ? 2.999 -10.016 -13.628 1.00 98.06 153 LEU A CA 1
ATOM 1165 C C . LEU A 1 153 ? 2.463 -11.294 -12.971 1.00 98.06 153 LEU A C 1
ATOM 1167 O O . LEU A 1 153 ? 3.212 -12.267 -12.844 1.00 98.06 153 LEU A O 1
ATOM 1171 N N . ARG A 1 154 ?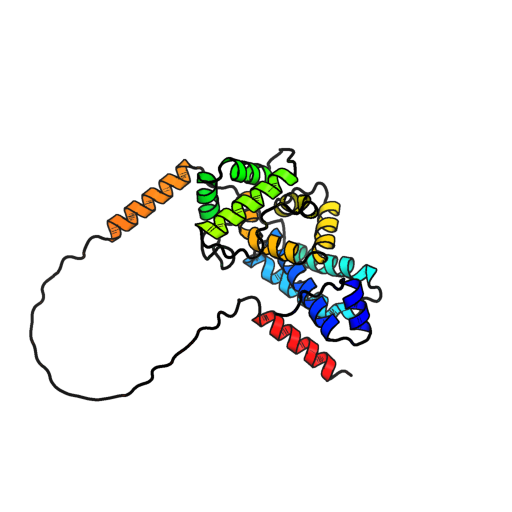 1.182 -11.321 -12.591 1.00 97.00 154 ARG A N 1
ATOM 1172 C CA . ARG A 1 154 ? 0.522 -12.529 -12.079 1.00 97.00 154 ARG A CA 1
ATOM 1173 C C . ARG A 1 154 ? 0.562 -13.647 -13.118 1.00 97.00 154 ARG A C 1
ATOM 1175 O O . ARG A 1 154 ? 1.075 -14.731 -12.846 1.00 97.00 154 ARG A O 1
ATOM 1182 N N . ASP A 1 155 ? 0.102 -13.341 -14.325 1.00 96.88 155 ASP A N 1
ATOM 1183 C CA . ASP A 1 155 ? -0.186 -14.339 -15.352 1.00 96.88 155 ASP A CA 1
ATOM 1184 C C . ASP A 1 155 ? 1.090 -14.848 -16.053 1.00 96.88 155 ASP A C 1
ATOM 1186 O O . ASP A 1 155 ? 1.142 -15.997 -16.485 1.00 96.88 155 ASP A O 1
ATOM 1190 N N . ASN A 1 156 ? 2.148 -14.027 -16.137 1.00 97.50 156 ASN A N 1
ATOM 1191 C CA . ASN A 1 156 ? 3.371 -14.348 -16.896 1.00 97.50 156 ASN A CA 1
ATOM 1192 C C . ASN A 1 156 ? 4.629 -14.503 -16.033 1.00 97.50 156 ASN A C 1
ATOM 1194 O O . ASN A 1 156 ? 5.631 -15.049 -16.500 1.00 97.50 156 ASN A O 1
ATOM 1198 N N . CYS A 1 157 ? 4.625 -13.995 -14.799 1.00 96.19 157 CYS A N 1
ATOM 1199 C CA . CYS A 1 157 ? 5.793 -14.026 -13.914 1.00 96.19 157 CYS A CA 1
ATOM 1200 C C . CYS A 1 157 ? 5.549 -14.767 -12.593 1.00 96.19 157 CYS A C 1
ATOM 1202 O O . CYS A 1 157 ? 6.452 -14.771 -11.752 1.00 96.19 157 CYS A O 1
ATOM 1204 N N . SER A 1 158 ? 4.381 -15.403 -12.426 1.00 94.44 158 SER A N 1
ATOM 1205 C CA . SER A 1 158 ? 3.999 -16.154 -11.221 1.00 94.44 158 SER A CA 1
ATOM 1206 C C . SER A 1 158 ? 4.045 -15.314 -9.940 1.00 94.44 158 SER A C 1
ATOM 1208 O O . SER A 1 158 ? 4.402 -15.815 -8.875 1.00 94.44 158 SER A O 1
ATOM 1210 N N . VAL A 1 159 ? 3.715 -14.024 -10.043 1.00 97.00 159 VAL A N 1
ATOM 1211 C CA . VAL A 1 159 ? 3.597 -13.149 -8.871 1.00 97.00 159 VAL A CA 1
ATOM 1212 C C . VAL A 1 159 ? 2.248 -13.420 -8.183 1.00 97.00 159 VAL A C 1
ATOM 1214 O O . VAL A 1 159 ? 1.221 -13.364 -8.863 1.00 97.00 159 VAL A O 1
ATOM 1217 N N . PRO A 1 160 ? 2.213 -13.735 -6.874 1.00 95.38 160 PRO A N 1
ATOM 1218 C CA . PRO A 1 160 ? 1.010 -14.215 -6.191 1.00 95.38 160 PRO A CA 1
ATOM 1219 C C . PRO A 1 160 ? 0.087 -13.061 -5.772 1.00 95.38 160 PRO A C 1
ATOM 1221 O O . PRO A 1 160 ? -0.104 -12.793 -4.591 1.00 95.38 160 PRO A O 1
ATOM 1224 N N . PHE A 1 161 ? -0.460 -12.346 -6.751 1.00 95.50 161 PHE A N 1
ATOM 1225 C CA . PHE A 1 161 ? -1.452 -11.304 -6.511 1.00 95.50 161 PHE A CA 1
ATOM 1226 C C . PHE A 1 161 ? -2.850 -11.897 -6.372 1.00 95.50 161 PHE A C 1
ATOM 1228 O O . PHE A 1 161 ? -3.365 -12.469 -7.338 1.00 95.50 161 PHE A O 1
ATOM 1235 N N . ASP A 1 162 ? -3.492 -11.682 -5.225 1.00 93.12 162 ASP A N 1
ATOM 1236 C CA . ASP A 1 162 ? -4.886 -12.075 -5.038 1.00 93.12 162 ASP A CA 1
ATOM 1237 C C . ASP A 1 162 ? -5.842 -10.976 -5.522 1.00 93.12 162 ASP A C 1
ATOM 1239 O O . ASP A 1 162 ? -6.932 -11.281 -6.006 1.00 93.12 162 ASP A O 1
ATOM 1243 N N . VAL A 1 163 ? -5.441 -9.697 -5.449 1.00 92.00 163 VAL A N 1
ATOM 1244 C CA . VAL A 1 163 ? -6.275 -8.564 -5.889 1.00 92.00 163 VAL A CA 1
ATOM 1245 C C . VAL A 1 163 ? -5.757 -7.991 -7.207 1.00 92.00 163 VAL A C 1
ATOM 1247 O O . VAL A 1 163 ? -4.909 -7.107 -7.223 1.00 92.00 163 VAL A O 1
ATOM 1250 N N . ALA A 1 164 ? -6.270 -8.456 -8.343 1.00 87.94 164 ALA A N 1
ATOM 1251 C CA . ALA A 1 164 ? -5.939 -7.887 -9.655 1.00 87.94 164 ALA A CA 1
ATOM 1252 C C . ALA A 1 164 ? -7.198 -7.812 -10.540 1.00 87.94 164 ALA A C 1
ATOM 1254 O O . ALA A 1 164 ? -7.422 -8.709 -11.360 1.00 87.94 164 ALA A O 1
ATOM 1255 N N . PRO A 1 165 ? -8.048 -6.788 -10.324 1.00 87.94 165 PRO A N 1
ATOM 1256 C CA . PRO A 1 165 ? -9.337 -6.663 -10.993 1.00 87.94 165 PRO A CA 1
ATOM 1257 C C . PRO A 1 165 ? -9.183 -6.364 -12.489 1.00 87.94 165 PRO A C 1
ATOM 1259 O O . PRO A 1 165 ? -8.291 -5.621 -12.894 1.00 87.94 165 PRO A O 1
ATOM 1262 N N . ASP A 1 166 ? -10.105 -6.898 -13.296 1.00 81.38 166 ASP A N 1
ATOM 1263 C CA . ASP A 1 166 ? -10.134 -6.704 -14.756 1.00 81.38 166 ASP A CA 1
ATOM 1264 C C . ASP A 1 166 ? -10.479 -5.277 -15.175 1.00 81.38 166 ASP A C 1
ATOM 1266 O O . ASP A 1 166 ? -10.036 -4.797 -16.217 1.00 81.38 166 ASP A O 1
ATOM 1270 N N . ASN A 1 167 ? -11.256 -4.586 -14.343 1.00 83.31 167 ASN A N 1
ATOM 1271 C CA . ASN A 1 167 ? -11.644 -3.202 -14.551 1.00 83.31 167 ASN A CA 1
ATOM 1272 C C . ASN A 1 167 ? -11.208 -2.355 -13.352 1.00 83.31 167 ASN A C 1
ATOM 1274 O O . ASN A 1 167 ? -11.271 -2.828 -12.215 1.00 83.31 167 ASN A O 1
ATOM 1278 N N . PRO A 1 168 ? -10.795 -1.095 -13.571 1.00 85.12 168 PRO A N 1
ATOM 1279 C CA . PRO A 1 168 ? -10.419 -0.213 -12.477 1.00 85.12 168 PRO A CA 1
ATOM 1280 C C . PRO A 1 168 ? -11.627 0.070 -11.580 1.00 85.12 168 PRO A C 1
ATOM 1282 O O . PRO A 1 168 ? -12.675 0.517 -12.050 1.00 85.12 168 PRO A O 1
ATOM 1285 N N . VAL A 1 169 ? -11.452 -0.130 -10.277 1.00 90.25 169 VAL A N 1
ATOM 1286 C CA . VAL A 1 169 ? -12.396 0.352 -9.265 1.00 90.25 169 VAL A CA 1
ATOM 1287 C C . VAL A 1 169 ? -12.199 1.860 -9.139 1.00 90.25 169 VAL A C 1
ATOM 1289 O O . VAL A 1 169 ? -11.158 2.307 -8.663 1.00 90.25 169 VAL A O 1
ATOM 1292 N N . LEU A 1 170 ? -13.168 2.647 -9.611 1.00 89.19 170 LEU A N 1
ATOM 1293 C CA . LEU A 1 170 ? -13.023 4.105 -9.738 1.00 89.19 170 LEU A CA 1
ATOM 1294 C C . LEU A 1 170 ? -12.733 4.794 -8.399 1.00 89.19 170 LEU A C 1
ATOM 1296 O O . LEU A 1 170 ? -11.921 5.713 -8.360 1.00 89.19 170 LEU A O 1
ATOM 1300 N N . ASP A 1 171 ? -13.312 4.297 -7.308 1.00 90.56 171 ASP A N 1
ATOM 1301 C CA . ASP A 1 171 ? -13.101 4.846 -5.962 1.00 90.56 171 ASP A CA 1
ATOM 1302 C C . ASP A 1 171 ? -11.650 4.684 -5.480 1.00 90.56 171 ASP A C 1
ATOM 1304 O O . ASP A 1 171 ? -11.181 5.442 -4.636 1.00 90.56 171 ASP A O 1
ATOM 1308 N N . ARG A 1 172 ? -10.889 3.748 -6.066 1.00 94.00 172 ARG A N 1
ATOM 1309 C CA . ARG A 1 172 ? -9.463 3.534 -5.773 1.00 94.00 172 ARG A CA 1
ATOM 1310 C C . ARG A 1 172 ? -8.545 4.422 -6.620 1.00 94.00 172 ARG A C 1
ATOM 1312 O O . ARG A 1 172 ? -7.328 4.273 -6.545 1.00 94.00 172 ARG A O 1
ATOM 1319 N N . ALA A 1 173 ? -9.083 5.352 -7.420 1.00 92.44 173 ALA A N 1
ATOM 1320 C CA . ALA A 1 173 ? -8.289 6.251 -8.264 1.00 92.44 173 ALA A CA 1
ATOM 1321 C C . ALA A 1 173 ? -7.188 7.024 -7.514 1.00 92.44 173 ALA A C 1
ATOM 1323 O O . ALA A 1 173 ? -6.119 7.158 -8.099 1.00 92.44 173 ALA A O 1
ATOM 1324 N N . PRO A 1 174 ? -7.352 7.473 -6.253 1.00 93.44 174 PRO A N 1
ATOM 1325 C CA . PRO A 1 174 ? -6.271 8.151 -5.531 1.00 93.44 174 PRO A CA 1
ATOM 1326 C C . PRO A 1 174 ? -5.109 7.230 -5.114 1.00 93.44 174 PRO A C 1
ATOM 1328 O O . PRO A 1 174 ? -4.027 7.714 -4.789 1.00 93.44 174 PRO A O 1
ATOM 1331 N N . MET A 1 175 ? -5.286 5.903 -5.144 1.00 95.56 175 MET A N 1
ATOM 1332 C CA . MET A 1 175 ? -4.291 4.937 -4.657 1.00 95.56 175 MET A CA 1
ATOM 1333 C C . MET A 1 175 ? -2.896 5.104 -5.285 1.00 95.56 175 MET A C 1
ATOM 1335 O O . MET A 1 175 ? -1.925 5.105 -4.530 1.00 95.56 175 MET A O 1
ATOM 1339 N N . PRO A 1 176 ? -2.722 5.290 -6.608 1.00 95.25 176 PRO A N 1
ATOM 1340 C CA . PRO A 1 176 ? -1.387 5.485 -7.168 1.00 95.25 176 PRO A CA 1
ATOM 1341 C C . PRO A 1 176 ? -0.707 6.777 -6.691 1.00 95.25 176 PRO A C 1
ATOM 1343 O O . PRO A 1 176 ? 0.518 6.815 -6.574 1.00 95.25 176 PRO A O 1
ATOM 1346 N N . LEU A 1 177 ? -1.471 7.829 -6.366 1.00 94.12 177 LEU A N 1
ATOM 1347 C CA . LEU A 1 177 ? -0.920 9.053 -5.769 1.00 94.12 177 LEU A CA 1
ATOM 1348 C C . LEU A 1 177 ? -0.438 8.796 -4.338 1.00 94.12 177 LEU A C 1
ATOM 1350 O O . LEU A 1 177 ? 0.667 9.195 -3.976 1.00 94.12 177 LEU A O 1
ATOM 1354 N N . TYR A 1 178 ? -1.220 8.051 -3.554 1.00 95.50 178 TYR A N 1
ATOM 1355 C CA . TYR A 1 178 ? -0.810 7.600 -2.225 1.00 95.50 178 TYR A CA 1
ATOM 1356 C C . TYR A 1 178 ? 0.476 6.767 -2.279 1.00 95.50 178 TYR A C 1
ATOM 1358 O O . TYR A 1 178 ? 1.461 7.065 -1.604 1.00 95.50 178 TYR A O 1
ATOM 1366 N N . GLU A 1 179 ? 0.498 5.731 -3.119 1.00 95.50 179 GLU A N 1
ATOM 1367 C CA . GLU A 1 179 ? 1.646 4.837 -3.256 1.00 95.50 179 GLU A CA 1
ATOM 1368 C C . GLU A 1 179 ? 2.873 5.531 -3.867 1.00 95.50 179 GLU A C 1
ATOM 1370 O O . GLU A 1 179 ? 3.987 5.050 -3.688 1.00 95.50 179 GLU A O 1
ATOM 1375 N N . SER A 1 180 ? 2.728 6.644 -4.580 1.00 93.50 180 SER A N 1
ATOM 1376 C CA . SER A 1 180 ? 3.869 7.429 -5.074 1.00 93.50 180 SER A CA 1
ATOM 1377 C C . SER A 1 180 ? 4.335 8.510 -4.096 1.00 93.50 180 SER A C 1
ATOM 1379 O O . SER A 1 180 ? 5.397 9.087 -4.307 1.00 93.50 180 SER A O 1
ATOM 1381 N N . GLY A 1 181 ? 3.594 8.761 -3.010 1.00 91.94 181 GLY A N 1
ATOM 1382 C CA . GLY A 1 181 ? 3.868 9.880 -2.103 1.00 91.94 181 GLY A CA 1
ATOM 1383 C C . GLY A 1 181 ? 3.591 11.239 -2.749 1.00 91.94 181 GLY A C 1
ATOM 1384 O O . GLY A 1 181 ? 4.320 12.193 -2.499 1.00 91.94 181 GLY A O 1
ATOM 1385 N N . ARG A 1 182 ? 2.584 11.308 -3.631 1.00 90.31 182 ARG A N 1
ATOM 1386 C CA . ARG A 1 182 ? 2.223 12.498 -4.424 1.00 90.31 182 ARG A CA 1
ATOM 1387 C C . ARG A 1 182 ? 0.787 12.962 -4.171 1.00 90.31 182 ARG A C 1
ATOM 1389 O O . ARG A 1 182 ? 0.200 13.623 -5.022 1.00 90.31 182 ARG A O 1
ATOM 1396 N N . MET A 1 183 ? 0.221 12.607 -3.017 1.00 91.50 183 MET A N 1
ATOM 1397 C CA . MET A 1 183 ? -0.985 13.272 -2.517 1.00 91.50 183 MET A CA 1
ATOM 1398 C C . MET A 1 183 ? -0.713 14.775 -2.387 1.00 91.50 183 MET A C 1
ATOM 1400 O O . MET A 1 183 ? 0.404 15.175 -2.052 1.00 91.50 183 MET A O 1
ATOM 1404 N N . ALA A 1 184 ? -1.704 15.610 -2.696 1.00 88.31 184 ALA A N 1
ATOM 1405 C CA . ALA A 1 184 ? -1.511 17.050 -2.817 1.00 88.31 184 ALA A CA 1
ATOM 1406 C C . ALA A 1 184 ? -1.196 17.704 -1.467 1.00 88.31 184 ALA A C 1
ATOM 1408 O O . ALA A 1 184 ? -0.436 18.673 -1.413 1.00 88.31 184 ALA A O 1
ATOM 1409 N N . THR A 1 185 ? -1.766 17.176 -0.379 1.00 91.38 185 THR A N 1
ATOM 1410 C CA . THR A 1 185 ? -1.502 17.654 0.981 1.00 91.38 185 THR A CA 1
ATOM 1411 C C . THR A 1 185 ? -1.363 16.497 1.977 1.00 91.38 185 THR A C 1
ATOM 1413 O O . THR A 1 185 ? -1.898 15.409 1.741 1.00 91.38 185 THR A O 1
ATOM 1416 N N . PRO A 1 186 ? -0.687 16.712 3.124 1.00 91.62 186 PRO A N 1
ATOM 1417 C CA . PRO A 1 186 ? -0.649 15.727 4.205 1.00 91.62 186 PRO A CA 1
ATOM 1418 C C . PRO A 1 186 ? -2.046 15.321 4.694 1.00 91.62 186 PRO A C 1
ATOM 1420 O O . PRO A 1 186 ? -2.277 14.160 5.020 1.00 91.62 186 PRO A O 1
ATOM 1423 N N . GLU A 1 187 ? -3.000 16.253 4.714 1.00 94.88 187 GLU A N 1
ATOM 1424 C CA . GLU A 1 187 ? -4.385 15.982 5.109 1.00 94.88 187 GLU A CA 1
ATOM 1425 C C . GLU A 1 187 ? -5.091 15.054 4.117 1.00 94.88 187 GLU A C 1
ATOM 1427 O O . GLU A 1 187 ? -5.878 14.206 4.532 1.00 94.88 187 GLU A O 1
ATOM 1432 N N . GLU A 1 188 ? -4.816 15.176 2.816 1.00 94.50 188 GLU A N 1
ATOM 1433 C CA . GLU A 1 188 ? -5.340 14.247 1.811 1.00 94.50 188 GLU A CA 1
ATOM 1434 C C . GLU A 1 188 ? -4.808 12.827 2.038 1.00 94.50 188 GLU A C 1
ATOM 1436 O O . GLU A 1 188 ? -5.579 11.868 1.994 1.00 94.50 188 GLU A O 1
ATOM 1441 N N . GLU A 1 189 ? -3.521 12.686 2.362 1.00 94.69 189 GLU A N 1
ATOM 1442 C CA . GLU A 1 189 ? -2.923 11.392 2.698 1.00 94.69 189 GLU A CA 1
ATOM 1443 C C . GLU A 1 189 ? -3.546 10.784 3.963 1.00 94.69 189 GLU A C 1
ATOM 1445 O O . GLU A 1 189 ? -3.920 9.611 3.956 1.00 94.69 189 GLU A O 1
ATOM 1450 N N . VAL A 1 190 ? -3.736 11.584 5.019 1.00 95.94 190 VAL A N 1
ATOM 1451 C CA . VAL A 1 190 ? -4.436 11.166 6.247 1.00 95.94 190 VAL A CA 1
ATOM 1452 C C . VAL A 1 190 ? -5.861 10.704 5.932 1.00 95.94 190 VAL A C 1
ATOM 1454 O O . VAL A 1 190 ? -6.278 9.636 6.378 1.00 95.94 190 VAL A O 1
ATOM 1457 N N . ASN A 1 191 ? -6.608 11.480 5.144 1.00 96.25 191 ASN A N 1
ATOM 1458 C CA . ASN A 1 191 ? -7.983 11.149 4.772 1.00 96.25 191 ASN A CA 1
ATOM 1459 C C . ASN A 1 191 ? -8.053 9.862 3.942 1.00 96.25 191 ASN A C 1
ATOM 1461 O O . ASN A 1 191 ? -8.929 9.030 4.179 1.00 96.25 191 ASN A O 1
ATOM 1465 N N . PHE A 1 192 ? -7.124 9.677 2.999 1.00 96.88 192 PHE A N 1
ATOM 1466 C CA . PHE A 1 192 ? -7.031 8.457 2.203 1.00 96.88 192 PHE A CA 1
ATOM 1467 C C . PHE A 1 192 ? -6.730 7.244 3.085 1.00 96.88 192 PHE A C 1
ATOM 1469 O O . PHE A 1 192 ? -7.441 6.243 3.011 1.00 96.88 192 PHE A O 1
ATOM 1476 N N . GLU A 1 193 ? -5.734 7.342 3.967 1.00 97.00 193 GLU A N 1
ATOM 1477 C CA . GLU A 1 193 ? -5.389 6.261 4.889 1.00 97.00 193 GLU A CA 1
ATOM 1478 C C . GLU A 1 193 ? -6.565 5.920 5.807 1.00 97.00 193 GLU A C 1
ATOM 1480 O O . GLU A 1 193 ? -6.916 4.753 5.928 1.00 97.00 193 GLU A O 1
ATOM 1485 N N . GLN A 1 194 ? -7.253 6.900 6.394 1.00 96.81 194 GLN A N 1
ATOM 1486 C CA . GLN A 1 194 ? -8.441 6.633 7.215 1.00 96.81 194 GLN A CA 1
ATOM 1487 C C . GLN A 1 194 ? -9.598 6.019 6.420 1.00 96.81 194 GLN A C 1
ATOM 1489 O O . GLN A 1 194 ? -10.357 5.218 6.965 1.00 96.81 194 GLN A O 1
ATOM 1494 N N . TRP A 1 195 ? -9.744 6.363 5.140 1.00 95.75 195 TRP A N 1
ATOM 1495 C CA . TRP A 1 195 ? -10.740 5.754 4.263 1.00 95.75 195 TRP A CA 1
ATOM 1496 C C . TRP A 1 195 ? -10.407 4.292 3.925 1.00 95.75 195 TRP A C 1
ATOM 1498 O O . TRP A 1 195 ? -11.324 3.466 3.894 1.00 95.75 195 TRP A O 1
ATOM 1508 N N . MET A 1 196 ? -9.124 3.941 3.758 1.00 95.38 196 MET A N 1
ATOM 1509 C CA . MET A 1 196 ? -8.683 2.585 3.389 1.00 95.38 196 MET A CA 1
ATOM 1510 C C . MET A 1 196 ? -9.256 1.486 4.291 1.00 95.38 196 MET A C 1
ATOM 1512 O O . MET A 1 196 ? -9.610 0.424 3.795 1.00 95.38 196 MET A O 1
ATOM 1516 N N . ILE A 1 197 ? -9.418 1.728 5.598 1.00 94.62 197 ILE A N 1
ATOM 1517 C CA . ILE A 1 197 ? -9.946 0.715 6.535 1.00 94.62 197 ILE A CA 1
ATOM 1518 C C . ILE A 1 197 ? -11.382 0.258 6.203 1.00 94.62 197 ILE A C 1
ATOM 1520 O O . ILE A 1 197 ? -11.853 -0.766 6.703 1.00 94.62 197 ILE A O 1
ATOM 1524 N N . SER A 1 198 ? -12.104 1.021 5.376 1.00 91.88 198 SER A N 1
ATOM 1525 C CA . SER A 1 198 ? -13.437 0.654 4.893 1.00 91.88 198 SER A CA 1
ATOM 1526 C C . SER A 1 198 ? -13.423 -0.311 3.699 1.00 91.88 198 SER A C 1
ATOM 1528 O O . SER A 1 198 ? -14.452 -0.930 3.433 1.00 91.88 198 SER A O 1
ATOM 1530 N N . ASP A 1 199 ? -12.275 -0.494 3.036 1.00 92.56 199 ASP A N 1
ATOM 1531 C CA . ASP A 1 199 ? -12.077 -1.378 1.884 1.00 92.56 199 ASP A CA 1
ATOM 1532 C C . ASP A 1 199 ? -10.880 -2.319 2.141 1.00 92.56 199 ASP A C 1
ATOM 1534 O O . ASP A 1 199 ? -9.717 -1.989 1.913 1.00 92.56 199 ASP A O 1
ATOM 1538 N N . LEU A 1 200 ? -11.158 -3.530 2.635 1.00 89.69 200 LEU A N 1
ATOM 1539 C CA . LEU A 1 200 ? -10.107 -4.503 2.974 1.00 89.69 200 LEU A CA 1
ATOM 1540 C C . LEU A 1 200 ? -9.354 -5.019 1.747 1.00 89.69 200 LEU A C 1
ATOM 1542 O O . LEU A 1 200 ? -8.165 -5.333 1.833 1.00 89.69 200 LEU A O 1
ATOM 1546 N N . GLU A 1 201 ? -10.028 -5.095 0.601 1.00 93.56 201 GLU A N 1
ATOM 1547 C CA . GLU A 1 201 ? -9.366 -5.455 -0.647 1.00 93.56 201 GLU A CA 1
ATOM 1548 C C . GLU A 1 201 ? -8.381 -4.372 -1.076 1.00 93.56 201 GLU A C 1
ATOM 1550 O O . GLU A 1 201 ? -7.326 -4.710 -1.603 1.00 93.56 201 GLU A O 1
ATOM 1555 N N . LEU A 1 202 ? -8.679 -3.094 -0.823 1.00 95.06 202 LEU A N 1
ATOM 1556 C CA . LEU A 1 202 ? -7.735 -2.004 -1.058 1.00 95.06 202 LEU A CA 1
ATOM 1557 C C . LEU A 1 202 ? -6.495 -2.114 -0.163 1.00 95.06 202 LEU A C 1
ATOM 1559 O O . LEU A 1 202 ? -5.381 -1.989 -0.671 1.00 95.06 202 LEU A O 1
ATOM 1563 N N . CYS A 1 203 ? -6.654 -2.382 1.139 1.00 96.25 203 CYS A N 1
ATOM 1564 C CA . CYS A 1 203 ? -5.510 -2.613 2.034 1.00 96.25 203 CYS A CA 1
ATOM 1565 C C . CYS A 1 203 ? -4.610 -3.732 1.495 1.00 96.25 203 CYS A C 1
ATOM 1567 O O . CYS A 1 203 ? -3.393 -3.570 1.383 1.00 96.25 203 CYS A O 1
ATOM 1569 N N . LYS A 1 204 ? -5.225 -4.847 1.090 1.00 95.94 204 LYS A N 1
ATOM 1570 C CA . LYS A 1 204 ? -4.516 -5.982 0.501 1.00 95.94 204 LYS A CA 1
ATOM 1571 C C . LYS A 1 204 ? -3.842 -5.627 -0.827 1.00 95.94 204 LYS A C 1
ATOM 1573 O O . LYS A 1 204 ? -2.681 -5.969 -1.029 1.00 95.94 204 LYS A O 1
ATOM 1578 N N . ASP A 1 205 ? -4.537 -4.915 -1.711 1.00 96.75 205 ASP A N 1
ATOM 1579 C CA . ASP A 1 205 ? -4.023 -4.480 -3.011 1.00 96.75 205 ASP A CA 1
ATOM 1580 C C . ASP A 1 205 ? -2.770 -3.604 -2.869 1.00 96.75 205 ASP A C 1
ATOM 1582 O O . ASP A 1 205 ? -1.778 -3.825 -3.570 1.00 96.75 205 ASP A O 1
ATOM 1586 N N . ILE A 1 206 ? -2.807 -2.644 -1.942 1.00 97.25 206 ILE A N 1
ATOM 1587 C CA . ILE A 1 206 ? -1.678 -1.764 -1.622 1.00 97.25 206 ILE A CA 1
ATOM 1588 C C . ILE A 1 206 ? -0.510 -2.575 -1.060 1.00 97.25 206 ILE A C 1
ATOM 1590 O O . ILE A 1 206 ? 0.618 -2.425 -1.529 1.00 97.25 206 ILE A O 1
ATOM 1594 N N . ALA A 1 207 ? -0.769 -3.452 -0.087 1.00 96.44 207 ALA A N 1
ATOM 1595 C CA . ALA A 1 207 ? 0.270 -4.267 0.536 1.00 96.44 207 ALA A CA 1
ATOM 1596 C C . ALA A 1 207 ? 0.978 -5.175 -0.484 1.00 96.44 207 ALA A C 1
ATOM 1598 O O . ALA A 1 207 ? 2.206 -5.196 -0.558 1.00 96.44 207 ALA A O 1
ATOM 1599 N N . GLU A 1 208 ? 0.209 -5.859 -1.333 1.00 96.38 208 GLU A N 1
ATOM 1600 C CA . GLU A 1 208 ? 0.731 -6.721 -2.394 1.00 96.38 208 GLU A CA 1
ATOM 1601 C C . GLU A 1 208 ? 1.635 -5.967 -3.384 1.00 96.38 208 GLU A C 1
ATOM 1603 O O . GLU A 1 208 ? 2.661 -6.490 -3.824 1.00 96.38 208 GLU A O 1
ATOM 1608 N N . PHE A 1 209 ? 1.264 -4.740 -3.763 1.00 97.50 209 PHE A N 1
ATOM 1609 C CA . PHE A 1 209 ? 1.988 -3.975 -4.781 1.00 97.50 209 PHE A CA 1
ATOM 1610 C C . PHE A 1 209 ? 3.105 -3.082 -4.218 1.00 97.50 209 PHE A C 1
ATOM 1612 O O . PHE A 1 209 ? 3.926 -2.573 -4.986 1.00 97.50 209 PHE A O 1
ATOM 1619 N N . ALA A 1 210 ? 3.188 -2.908 -2.898 1.00 97.00 210 ALA A N 1
ATOM 1620 C CA . ALA A 1 210 ? 4.095 -1.966 -2.241 1.00 97.00 210 ALA A CA 1
ATOM 1621 C C . ALA A 1 210 ? 5.562 -2.089 -2.697 1.00 97.00 210 ALA A C 1
ATOM 1623 O O . ALA A 1 210 ? 6.223 -1.085 -2.960 1.00 97.00 210 ALA A O 1
ATOM 1624 N N . HIS A 1 211 ? 6.066 -3.310 -2.879 1.00 96.81 211 HIS A N 1
ATOM 1625 C CA . HIS A 1 211 ? 7.442 -3.554 -3.335 1.00 96.81 211 HIS A CA 1
ATOM 1626 C C . HIS A 1 211 ? 7.710 -3.051 -4.753 1.00 96.81 211 HIS A C 1
ATOM 1628 O O . HIS A 1 211 ? 8.807 -2.583 -5.056 1.00 96.81 211 HIS A O 1
ATOM 1634 N N . PHE A 1 212 ? 6.706 -3.127 -5.623 1.00 98.06 212 PHE A N 1
ATOM 1635 C CA . PHE A 1 212 ? 6.778 -2.605 -6.981 1.00 98.06 212 PHE A CA 1
ATOM 1636 C C . PHE A 1 212 ? 6.673 -1.082 -6.979 1.00 98.06 212 PHE A C 1
ATOM 1638 O O . PHE A 1 212 ? 7.453 -0.426 -7.664 1.00 98.06 212 PHE A O 1
ATOM 1645 N N . ALA A 1 213 ? 5.781 -0.518 -6.159 1.00 97.25 213 ALA A N 1
ATOM 1646 C CA . ALA A 1 213 ? 5.671 0.924 -5.962 1.00 97.25 213 ALA A CA 1
ATOM 1647 C C . ALA A 1 213 ? 7.001 1.536 -5.492 1.00 97.25 213 ALA A C 1
ATOM 1649 O O . ALA A 1 213 ? 7.499 2.477 -6.106 1.00 97.25 213 ALA A O 1
ATOM 1650 N N . ILE A 1 214 ? 7.618 0.963 -4.456 1.00 96.31 214 ILE A N 1
ATOM 1651 C CA . ILE A 1 214 ? 8.907 1.416 -3.916 1.00 96.31 214 ILE A CA 1
ATOM 1652 C C . ILE A 1 214 ? 10.025 1.290 -4.967 1.00 96.31 214 ILE A C 1
ATOM 1654 O O . ILE A 1 214 ? 10.814 2.216 -5.145 1.00 96.31 214 ILE A O 1
ATOM 1658 N N . ALA A 1 215 ? 10.061 0.192 -5.725 1.00 96.81 215 ALA A N 1
ATOM 1659 C CA . ALA A 1 215 ? 11.024 0.010 -6.810 1.00 96.81 215 ALA A CA 1
ATOM 1660 C C . ALA A 1 215 ? 10.863 1.034 -7.948 1.00 96.81 215 ALA A C 1
ATOM 1662 O O . ALA A 1 215 ? 11.854 1.461 -8.545 1.00 96.81 215 ALA A O 1
ATOM 1663 N N . LEU A 1 216 ? 9.624 1.430 -8.261 1.00 97.00 216 LEU A N 1
ATOM 1664 C CA . LEU A 1 216 ? 9.333 2.469 -9.248 1.00 97.00 216 LEU A CA 1
ATOM 1665 C C . LEU A 1 216 ? 9.776 3.857 -8.764 1.00 97.00 216 LEU A C 1
ATOM 1667 O O . LEU A 1 216 ? 10.308 4.623 -9.570 1.00 97.00 216 LEU A O 1
ATOM 1671 N N . ARG A 1 217 ? 9.625 4.161 -7.464 1.00 95.38 217 ARG A N 1
ATOM 1672 C CA . ARG A 1 217 ? 10.095 5.425 -6.864 1.00 95.38 217 ARG A CA 1
ATOM 1673 C C . ARG A 1 217 ? 11.588 5.643 -7.081 1.00 95.38 217 ARG A C 1
ATOM 1675 O O . ARG A 1 217 ? 11.988 6.733 -7.491 1.00 95.38 217 ARG A O 1
ATOM 1682 N N . GLY A 1 218 ? 12.382 4.585 -6.911 1.00 94.19 218 GLY A N 1
ATOM 1683 C CA . GLY A 1 218 ? 13.836 4.638 -7.077 1.00 94.19 218 GLY A CA 1
ATOM 1684 C C . GLY A 1 218 ? 14.303 4.532 -8.524 1.00 94.19 218 GLY A C 1
ATOM 1685 O O . GLY A 1 218 ? 15.498 4.598 -8.810 1.00 94.19 218 GLY A O 1
ATOM 1686 N N . GLY A 1 219 ? 13.365 4.363 -9.453 1.00 94.06 219 GLY A N 1
ATOM 1687 C CA . GLY A 1 219 ? 13.651 4.228 -10.864 1.00 94.06 219 GLY A CA 1
ATOM 1688 C C . GLY A 1 219 ? 14.129 2.831 -11.250 1.00 94.06 219 GLY A C 1
ATOM 1689 O O . GLY A 1 219 ? 14.800 2.091 -10.522 1.00 94.06 219 GLY A O 1
ATOM 1690 N N . LEU A 1 220 ? 13.778 2.482 -12.476 1.00 94.25 220 LEU A N 1
ATOM 1691 C CA . LEU A 1 220 ? 14.142 1.233 -13.111 1.00 94.25 220 LEU A CA 1
ATOM 1692 C C . LEU A 1 220 ? 15.392 1.438 -13.986 1.00 94.25 220 LEU A C 1
ATOM 1694 O O . LEU A 1 220 ? 15.553 2.509 -14.577 1.00 94.25 220 LEU A O 1
ATOM 1698 N N . PRO A 1 221 ? 16.259 0.419 -14.135 1.00 92.44 221 PRO A N 1
ATOM 1699 C CA . PRO A 1 221 ? 17.402 0.501 -15.043 1.00 92.44 221 PRO A CA 1
ATOM 1700 C C . PRO A 1 221 ? 16.942 0.752 -16.487 1.00 92.44 221 PRO A C 1
ATOM 1702 O O . PRO A 1 221 ? 15.815 0.406 -16.859 1.00 92.44 221 PRO A O 1
ATOM 1705 N N . SER A 1 222 ? 17.812 1.334 -17.317 1.00 87.06 222 SER A N 1
ATOM 1706 C CA . SER A 1 222 ? 17.494 1.537 -18.737 1.00 87.06 222 SER A CA 1
ATOM 1707 C C . SER A 1 222 ? 17.320 0.199 -19.468 1.00 87.06 222 SER A C 1
ATOM 1709 O O . SER A 1 222 ? 17.794 -0.844 -19.004 1.00 87.06 222 SER A O 1
ATOM 1711 N N . ALA A 1 223 ? 16.644 0.216 -20.621 1.00 81.19 223 ALA A N 1
ATOM 1712 C CA . ALA A 1 223 ? 16.465 -0.982 -21.445 1.00 81.19 223 ALA A CA 1
ATOM 1713 C C . ALA A 1 223 ? 17.817 -1.627 -21.807 1.00 81.19 223 ALA A C 1
ATOM 1715 O O . ALA A 1 223 ? 17.989 -2.830 -21.608 1.00 81.19 223 ALA A O 1
ATOM 1716 N N . ASP A 1 224 ? 18.801 -0.817 -22.204 1.00 79.81 224 ASP A N 1
ATOM 1717 C CA . ASP A 1 224 ? 20.149 -1.278 -22.559 1.00 79.81 22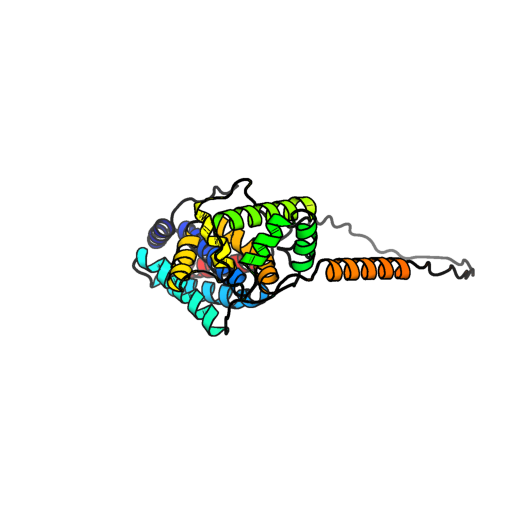4 ASP A CA 1
ATOM 1718 C C . ASP A 1 224 ? 20.885 -1.897 -21.363 1.00 79.81 224 ASP A C 1
ATOM 1720 O O . ASP A 1 224 ? 21.505 -2.958 -21.476 1.00 79.81 224 ASP A O 1
ATOM 1724 N N . GLN A 1 225 ? 20.777 -1.274 -20.181 1.00 82.69 225 GLN A N 1
ATOM 1725 C CA . GLN A 1 225 ? 21.373 -1.796 -18.946 1.00 82.69 225 GLN A CA 1
ATOM 1726 C C . GLN A 1 225 ? 20.736 -3.125 -18.537 1.00 82.69 225 GLN A C 1
ATOM 1728 O O . GLN A 1 225 ? 21.417 -4.022 -18.031 1.00 82.69 225 GLN A O 1
ATOM 1733 N N . PHE A 1 226 ? 19.426 -3.258 -18.739 1.00 85.00 226 PHE A N 1
ATOM 1734 C CA . PHE A 1 226 ? 18.702 -4.480 -18.434 1.00 85.00 226 PHE A CA 1
ATOM 1735 C C . PHE A 1 226 ? 19.081 -5.614 -19.392 1.00 85.00 226 PHE A C 1
ATOM 1737 O O . PHE A 1 226 ? 19.410 -6.707 -18.928 1.00 85.00 226 PHE A O 1
ATOM 1744 N N . GLN A 1 227 ? 19.101 -5.351 -20.702 1.00 81.06 227 GLN A N 1
ATOM 1745 C CA . GLN A 1 227 ? 19.502 -6.328 -21.719 1.00 81.06 227 GLN A CA 1
ATOM 1746 C C . GLN A 1 227 ? 20.950 -6.789 -21.518 1.00 81.06 227 GLN A C 1
ATOM 1748 O O . GLN A 1 227 ? 21.187 -7.992 -21.407 1.00 81.06 227 GLN A O 1
ATOM 1753 N N . SER A 1 228 ? 21.889 -5.858 -21.317 1.00 79.06 228 SER A N 1
ATOM 1754 C CA . SER A 1 228 ? 23.301 -6.180 -21.056 1.00 79.06 228 SER A CA 1
ATOM 1755 C C . SER A 1 228 ? 23.471 -7.104 -19.842 1.00 79.06 228 SER A C 1
ATOM 1757 O O . SER A 1 228 ? 24.190 -8.102 -19.902 1.00 79.06 228 SER A O 1
ATOM 1759 N N . LYS A 1 229 ? 22.755 -6.837 -18.736 1.00 82.19 229 LYS A N 1
ATOM 1760 C CA . LYS A 1 229 ? 22.783 -7.706 -17.544 1.00 82.19 229 LYS A CA 1
ATOM 1761 C C . LYS A 1 229 ? 22.177 -9.087 -17.807 1.00 82.19 229 LYS A C 1
ATOM 1763 O O . LYS A 1 229 ? 22.620 -10.071 -17.213 1.00 82.19 229 LYS A O 1
ATOM 1768 N N . GLN A 1 230 ? 21.154 -9.188 -18.658 1.00 80.75 230 GLN A N 1
ATOM 1769 C CA . GLN A 1 230 ? 20.589 -10.486 -19.032 1.00 80.75 230 GLN A CA 1
ATOM 1770 C C . GLN A 1 230 ? 21.548 -11.303 -19.900 1.00 80.75 230 GLN A C 1
ATOM 1772 O O . GLN A 1 230 ? 21.677 -12.510 -19.688 1.00 80.75 230 GLN A O 1
ATOM 1777 N N . GLU A 1 231 ? 22.224 -10.665 -20.851 1.00 79.25 231 GLU A N 1
ATOM 1778 C CA . GLU A 1 231 ? 23.203 -11.313 -21.725 1.00 79.25 231 GLU A CA 1
ATOM 1779 C C . GLU A 1 231 ? 24.416 -11.815 -20.944 1.00 79.25 231 GLU A C 1
ATOM 1781 O O . GLU A 1 231 ? 24.796 -12.975 -21.106 1.00 79.25 231 GLU A O 1
ATOM 1786 N N . GLN A 1 232 ? 24.944 -11.010 -20.016 1.00 77.88 232 GLN A N 1
ATOM 1787 C CA . GLN A 1 232 ? 26.018 -11.427 -19.107 1.00 77.88 232 GLN A CA 1
ATOM 1788 C C . GLN A 1 232 ? 25.632 -12.677 -18.308 1.00 77.88 232 GLN A C 1
ATOM 1790 O O . GLN A 1 232 ? 26.351 -13.673 -18.336 1.00 77.88 232 GLN A O 1
ATOM 1795 N N . ARG A 1 233 ? 24.441 -12.699 -17.694 1.00 82.88 233 ARG A N 1
ATOM 1796 C CA . ARG A 1 233 ? 23.956 -13.878 -16.949 1.00 82.88 233 ARG A CA 1
ATOM 1797 C C . ARG A 1 233 ? 23.779 -15.117 -17.828 1.00 82.88 233 ARG A C 1
ATOM 1799 O O . ARG A 1 233 ? 23.999 -16.237 -17.366 1.00 82.88 233 ARG A O 1
ATOM 1806 N N . LYS A 1 234 ? 23.353 -14.949 -19.086 1.00 79.50 234 LYS A N 1
ATOM 1807 C CA . LYS A 1 234 ? 23.257 -16.058 -20.051 1.00 79.50 234 LYS A CA 1
ATOM 1808 C C . LYS A 1 234 ? 24.645 -16.586 -20.420 1.00 79.50 234 LYS A C 1
ATOM 1810 O O . LYS A 1 234 ? 24.825 -17.802 -20.466 1.00 79.50 234 LYS A O 1
ATOM 1815 N N . ALA A 1 235 ? 25.615 -15.700 -20.644 1.00 75.62 235 ALA A N 1
ATOM 1816 C CA . ALA A 1 235 ? 26.996 -16.065 -20.943 1.00 75.62 235 ALA A CA 1
ATOM 1817 C C . ALA A 1 235 ? 27.670 -16.786 -19.762 1.00 75.62 235 ALA A C 1
ATOM 1819 O O . ALA A 1 235 ? 28.272 -17.837 -19.964 1.00 75.62 235 ALA A O 1
ATOM 1820 N N . GLU A 1 236 ? 27.487 -16.299 -18.531 1.00 77.44 236 GLU A N 1
ATOM 1821 C CA . GLU A 1 236 ? 27.991 -16.930 -17.301 1.00 77.44 236 GLU A CA 1
ATOM 1822 C C . GLU A 1 236 ? 27.401 -18.329 -17.084 1.00 77.44 236 GLU A C 1
ATOM 1824 O O . GLU A 1 236 ? 28.134 -19.278 -16.806 1.00 77.44 236 GLU A O 1
ATOM 1829 N N . ARG A 1 237 ? 26.086 -18.502 -17.291 1.00 78.38 237 ARG A N 1
ATOM 1830 C CA . ARG A 1 237 ? 25.451 -19.830 -17.239 1.00 78.38 237 ARG A CA 1
ATOM 1831 C C . ARG A 1 237 ?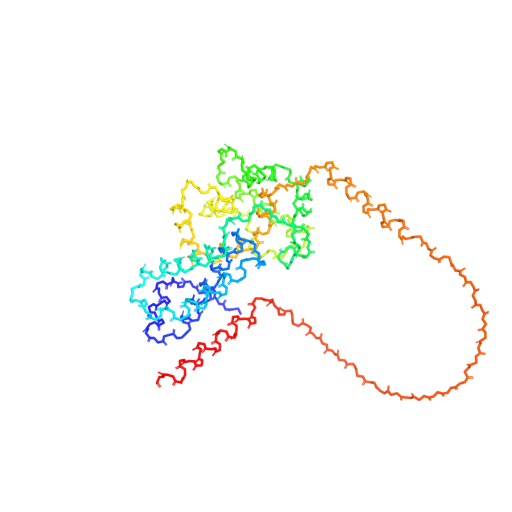 26.007 -20.769 -18.308 1.00 78.38 237 ARG A C 1
ATOM 1833 O O . ARG A 1 237 ? 26.257 -21.937 -18.022 1.00 78.38 237 ARG A O 1
ATOM 1840 N N . LYS A 1 238 ? 26.243 -20.268 -19.524 1.00 75.50 238 LYS A N 1
ATOM 1841 C CA . LYS A 1 238 ? 26.823 -21.062 -20.616 1.00 75.50 238 LYS A CA 1
ATOM 1842 C C . LYS A 1 238 ? 28.279 -21.455 -20.330 1.00 75.50 238 LYS A C 1
ATOM 1844 O O . LYS A 1 238 ? 28.649 -22.589 -20.607 1.00 75.50 238 LYS A O 1
ATOM 1849 N N . ALA A 1 239 ? 29.071 -20.572 -19.718 1.00 73.00 239 ALA A N 1
ATOM 1850 C CA . ALA A 1 239 ? 30.448 -20.855 -19.304 1.00 73.00 239 ALA A CA 1
ATOM 1851 C C . ALA A 1 239 ? 30.526 -21.842 -18.121 1.00 73.00 239 ALA A C 1
ATOM 1853 O O . ALA A 1 239 ? 31.379 -22.729 -18.106 1.00 73.00 239 ALA A O 1
ATOM 1854 N N . SER A 1 240 ? 29.587 -21.757 -17.172 1.00 65.25 240 SER A N 1
ATOM 1855 C CA . SER A 1 240 ? 29.476 -22.682 -16.033 1.00 65.25 240 SER A CA 1
ATOM 1856 C C . SER A 1 240 ? 28.988 -24.087 -16.417 1.00 65.25 240 SER A C 1
ATOM 1858 O O . SER A 1 240 ? 29.035 -24.986 -15.582 1.00 65.25 240 SER A O 1
ATOM 1860 N N . THR A 1 241 ? 28.535 -24.296 -17.659 1.00 57.47 241 THR A N 1
ATOM 1861 C CA . THR A 1 241 ? 28.119 -25.609 -18.188 1.00 57.47 241 THR A CA 1
ATOM 1862 C C . THR A 1 241 ? 29.219 -26.243 -19.054 1.00 57.47 241 THR A C 1
ATOM 1864 O O . THR A 1 241 ? 28.940 -26.971 -20.005 1.00 57.47 241 THR A O 1
ATOM 1867 N N . THR A 1 242 ? 30.490 -25.953 -18.760 1.00 51.22 242 THR A N 1
ATOM 1868 C CA . THR A 1 242 ? 31.605 -26.705 -19.349 1.00 51.22 242 THR A CA 1
ATOM 1869 C C . THR A 1 242 ? 31.648 -28.083 -18.676 1.00 51.22 242 THR A C 1
ATOM 1871 O O . THR A 1 242 ? 31.730 -28.133 -17.447 1.00 51.22 242 THR A O 1
ATOM 1874 N N . PRO A 1 243 ? 31.556 -29.204 -19.418 1.00 48.47 243 PRO A N 1
ATOM 1875 C CA . PRO A 1 243 ? 31.578 -30.531 -18.818 1.00 48.47 243 PRO A CA 1
ATOM 1876 C C . PRO A 1 243 ? 32.934 -30.740 -18.143 1.00 48.47 243 PRO A C 1
ATOM 1878 O O . PRO A 1 243 ? 33.978 -30.628 -18.788 1.00 48.47 243 PRO A O 1
ATOM 1881 N N . VAL A 1 244 ? 32.921 -31.044 -16.844 1.00 51.44 244 VAL A N 1
ATOM 1882 C CA . VAL A 1 244 ? 34.091 -31.611 -16.172 1.00 51.44 244 VAL A CA 1
ATOM 1883 C C . VAL A 1 244 ? 34.408 -32.903 -16.916 1.00 51.44 244 VAL A C 1
ATOM 1885 O O . VAL A 1 244 ? 33.627 -33.853 -16.893 1.00 51.44 244 VAL A O 1
ATOM 1888 N N . GLY A 1 245 ? 35.506 -32.880 -17.670 1.00 42.28 245 GLY A N 1
ATOM 1889 C CA . GLY A 1 245 ? 35.972 -34.017 -18.442 1.00 42.28 245 GLY A CA 1
ATOM 1890 C C . GLY A 1 245 ? 36.100 -35.244 -17.549 1.00 42.28 245 GLY A C 1
ATOM 1891 O O . GLY A 1 245 ? 36.655 -35.174 -16.452 1.00 42.28 245 GLY A O 1
ATOM 1892 N N . ALA A 1 246 ? 35.570 -36.360 -18.040 1.00 48.66 246 ALA A N 1
ATOM 1893 C CA . ALA A 1 246 ? 35.759 -37.675 -17.462 1.00 48.66 246 ALA A CA 1
ATOM 1894 C C . ALA A 1 246 ? 37.261 -37.949 -17.279 1.00 48.66 246 ALA A C 1
ATOM 1896 O O . ALA A 1 246 ? 37.981 -38.171 -18.252 1.00 48.66 246 ALA A O 1
ATOM 1897 N N . SER A 1 247 ? 37.738 -37.938 -16.034 1.00 42.47 247 SER A N 1
ATOM 1898 C CA . SER A 1 247 ? 38.960 -38.653 -15.679 1.00 42.47 247 SER A CA 1
ATOM 1899 C C . SER A 1 247 ? 38.566 -40.056 -15.257 1.00 42.47 247 SER A C 1
ATOM 1901 O O . SER A 1 247 ? 37.992 -40.268 -14.192 1.00 42.47 247 SER A O 1
ATOM 1903 N N . ASN A 1 248 ? 38.869 -41.001 -16.142 1.00 47.06 248 ASN A N 1
ATOM 1904 C CA . ASN A 1 248 ? 38.881 -42.424 -15.858 1.00 47.06 248 ASN A CA 1
ATOM 1905 C C . ASN A 1 248 ? 39.821 -42.700 -14.678 1.00 47.06 248 ASN A C 1
ATOM 1907 O O . ASN A 1 248 ? 41.034 -42.558 -14.811 1.00 47.06 248 ASN A O 1
ATOM 1911 N N . VAL A 1 249 ? 39.268 -43.168 -13.563 1.00 41.66 249 VAL A N 1
ATOM 1912 C CA . VAL A 1 249 ? 39.993 -44.033 -12.631 1.00 41.66 249 VAL A CA 1
ATOM 1913 C C . VAL A 1 249 ? 39.170 -45.305 -12.503 1.00 41.66 249 VAL A C 1
ATOM 1915 O O . VAL A 1 249 ? 38.215 -45.383 -11.739 1.00 41.66 249 VAL A O 1
ATOM 1918 N N . ALA A 1 250 ? 39.519 -46.286 -13.328 1.00 40.00 250 ALA A N 1
ATOM 1919 C CA . ALA A 1 250 ? 39.224 -47.678 -13.050 1.00 40.00 250 ALA A CA 1
ATOM 1920 C C . ALA A 1 250 ? 40.213 -48.140 -11.981 1.00 40.00 250 ALA A C 1
ATOM 1922 O O . ALA A 1 250 ? 41.402 -48.002 -12.239 1.00 40.00 250 ALA A O 1
ATOM 1923 N N . VAL A 1 251 ? 39.749 -48.676 -10.847 1.00 35.91 251 VAL A N 1
ATOM 1924 C CA . VAL A 1 251 ? 40.416 -49.747 -10.079 1.00 35.91 251 VAL A CA 1
ATOM 1925 C C . VAL A 1 251 ? 39.412 -50.367 -9.086 1.00 35.91 251 VAL A C 1
ATOM 1927 O O . VAL A 1 251 ? 38.893 -49.685 -8.211 1.00 35.91 251 VAL A O 1
ATOM 1930 N N . HIS A 1 252 ? 39.238 -51.677 -9.276 1.00 32.03 252 HIS A N 1
ATOM 1931 C CA . HIS A 1 252 ? 38.880 -52.777 -8.371 1.00 32.03 252 HIS A CA 1
ATOM 1932 C C . HIS A 1 252 ? 37.548 -52.852 -7.611 1.00 32.03 252 HIS A C 1
ATOM 1934 O O . HIS A 1 252 ? 37.312 -52.157 -6.628 1.00 32.03 252 HIS A O 1
ATOM 1940 N N . ASP A 1 253 ? 36.786 -53.875 -8.016 1.00 35.50 253 ASP A N 1
ATOM 1941 C CA . ASP A 1 253 ? 35.892 -54.687 -7.193 1.00 35.50 253 ASP A CA 1
ATOM 1942 C C . ASP A 1 253 ? 36.614 -55.274 -5.969 1.00 35.50 253 ASP A C 1
ATOM 1944 O O . ASP A 1 253 ? 37.672 -55.888 -6.129 1.00 35.50 253 ASP A O 1
ATOM 1948 N N . ASP A 1 254 ? 35.999 -55.120 -4.793 1.00 33.25 254 ASP A N 1
ATOM 1949 C CA . ASP A 1 254 ? 35.917 -56.138 -3.736 1.00 33.25 254 ASP A CA 1
ATOM 1950 C C . ASP A 1 254 ? 34.773 -55.769 -2.758 1.00 33.25 254 ASP A C 1
ATOM 1952 O O . ASP A 1 254 ? 34.830 -54.782 -2.024 1.00 33.25 254 ASP A O 1
ATOM 1956 N N . GLU A 1 255 ? 33.710 -56.575 -2.769 1.00 35.69 255 GLU A N 1
ATOM 1957 C CA . GLU A 1 255 ? 32.745 -56.762 -1.667 1.00 35.69 255 GLU A CA 1
ATOM 1958 C C . GLU A 1 255 ? 33.216 -57.993 -0.845 1.00 35.69 255 GLU A C 1
ATOM 1960 O O . GLU A 1 255 ? 33.917 -58.826 -1.429 1.00 35.69 255 GLU A O 1
ATOM 1965 N N . PRO A 1 256 ? 32.832 -58.218 0.442 1.00 46.12 256 PRO A N 1
ATOM 1966 C CA . PRO A 1 256 ? 31.434 -58.125 0.879 1.00 46.12 256 PRO A CA 1
ATOM 1967 C C . PRO A 1 256 ? 31.143 -57.710 2.345 1.00 46.12 256 PRO A C 1
ATOM 1969 O O . PRO A 1 256 ? 32.002 -57.674 3.222 1.00 46.12 256 PRO A O 1
ATOM 1972 N N . ALA A 1 257 ? 29.831 -57.567 2.578 1.00 32.47 257 ALA A N 1
ATOM 1973 C CA . ALA A 1 257 ? 29.072 -57.908 3.792 1.00 32.47 257 ALA A CA 1
ATOM 1974 C C . ALA A 1 257 ? 28.873 -56.850 4.904 1.00 32.47 257 ALA A C 1
ATOM 1976 O O . ALA A 1 257 ? 29.634 -56.744 5.858 1.00 32.47 257 ALA A O 1
ATOM 1977 N N . GLY A 1 258 ? 27.673 -56.252 4.875 1.00 28.42 258 GLY A N 1
ATOM 1978 C CA . GLY A 1 258 ? 26.659 -56.505 5.910 1.00 28.42 258 GLY A CA 1
ATOM 1979 C C . GLY A 1 258 ? 26.544 -55.515 7.076 1.00 28.42 258 GLY A C 1
ATOM 1980 O O . GLY A 1 258 ? 27.361 -55.525 7.984 1.00 28.42 258 GLY A O 1
ATOM 1981 N N . SER A 1 259 ? 25.431 -54.769 7.130 1.00 30.56 259 SER A N 1
ATOM 1982 C CA . SER A 1 259 ? 24.498 -54.747 8.278 1.00 30.56 259 SER A CA 1
ATOM 1983 C C . SER A 1 259 ? 23.467 -53.612 8.160 1.00 30.56 259 SER A C 1
ATOM 1985 O O . SER A 1 259 ? 23.798 -52.433 8.199 1.00 30.56 259 SER A O 1
ATOM 1987 N N . ASN A 1 260 ? 22.205 -54.035 8.073 1.00 34.91 260 ASN A N 1
ATOM 1988 C CA . ASN A 1 260 ? 20.931 -53.381 8.399 1.00 34.91 260 ASN A CA 1
ATOM 1989 C C . ASN A 1 260 ? 20.973 -52.090 9.239 1.00 34.91 260 ASN A C 1
ATOM 1991 O O . ASN A 1 260 ? 21.578 -52.119 10.304 1.00 34.91 260 ASN A O 1
ATOM 1995 N N . VAL A 1 261 ? 20.137 -51.096 8.881 1.00 35.28 261 VAL A N 1
ATOM 1996 C CA . VAL A 1 261 ? 19.042 -50.571 9.737 1.00 35.28 261 VAL A CA 1
ATOM 1997 C C . VAL A 1 261 ? 17.908 -50.013 8.851 1.00 35.28 261 VAL A C 1
ATOM 1999 O O . VAL A 1 261 ? 18.147 -49.302 7.878 1.00 35.28 261 VAL A O 1
ATOM 2002 N N . ALA A 1 262 ? 16.676 -50.374 9.220 1.00 28.61 262 ALA A N 1
ATOM 2003 C CA . ALA A 1 262 ? 15.382 -49.847 8.779 1.00 28.61 262 ALA A CA 1
ATOM 2004 C C . ALA A 1 262 ? 15.332 -48.300 8.844 1.00 28.61 262 ALA A C 1
ATOM 2006 O O . ALA A 1 262 ? 15.987 -47.695 9.678 1.00 28.61 262 ALA A O 1
ATOM 2007 N N . GLY A 1 263 ? 14.632 -47.562 7.984 1.00 25.48 263 GLY A N 1
ATOM 2008 C CA . GLY A 1 263 ? 13.217 -47.674 7.651 1.00 25.48 263 GLY A CA 1
ATOM 2009 C C . GLY A 1 263 ? 12.485 -46.468 8.250 1.00 25.48 263 GLY A C 1
ATOM 2010 O O . GLY A 1 263 ? 12.475 -46.323 9.463 1.00 25.48 263 GLY A O 1
ATOM 2011 N N . ALA A 1 264 ? 11.908 -45.610 7.405 1.00 29.67 264 ALA A N 1
ATOM 2012 C CA . ALA A 1 264 ? 10.715 -44.800 7.683 1.00 29.67 264 ALA A CA 1
ATOM 2013 C C . ALA A 1 264 ? 10.452 -43.871 6.491 1.00 29.67 264 ALA A C 1
ATOM 2015 O O . ALA A 1 264 ? 11.078 -42.826 6.327 1.00 29.67 264 ALA A O 1
ATOM 2016 N N . ALA A 1 265 ? 9.494 -44.272 5.661 1.00 31.84 265 ALA A N 1
ATOM 2017 C CA . ALA A 1 265 ? 8.773 -43.357 4.799 1.00 31.84 265 ALA A CA 1
ATOM 2018 C C . ALA A 1 265 ? 7.915 -42.441 5.685 1.00 31.84 265 ALA A C 1
ATOM 2020 O O . ALA A 1 265 ? 7.125 -42.929 6.492 1.00 31.84 265 ALA A O 1
ATOM 2021 N N . ALA A 1 266 ? 8.051 -41.128 5.519 1.00 30.61 266 ALA A N 1
ATOM 2022 C CA . ALA A 1 266 ? 7.128 -40.150 6.078 1.00 30.61 266 ALA A CA 1
ATOM 2023 C C . ALA A 1 266 ? 6.551 -39.322 4.929 1.00 30.61 266 ALA A C 1
ATOM 2025 O O . ALA A 1 266 ? 7.201 -38.454 4.352 1.00 30.61 266 ALA A O 1
ATOM 2026 N N . VAL A 1 267 ? 5.306 -39.654 4.597 1.00 37.91 267 VAL A N 1
ATOM 2027 C CA . VAL A 1 267 ? 4.374 -38.820 3.844 1.00 37.91 267 VAL A CA 1
ATOM 2028 C C . VAL A 1 267 ? 4.195 -37.521 4.630 1.00 37.91 267 VAL A C 1
ATOM 2030 O O . VAL A 1 267 ? 3.679 -37.541 5.744 1.00 37.91 267 VAL A O 1
ATOM 2033 N N . GLY A 1 268 ? 4.644 -36.401 4.069 1.00 23.56 268 GLY A N 1
ATOM 2034 C CA . GLY A 1 268 ? 4.517 -35.079 4.675 1.00 23.56 268 GLY A CA 1
ATOM 2035 C C . GLY A 1 268 ? 3.916 -34.101 3.681 1.00 23.56 268 GLY A C 1
ATOM 2036 O O . GLY A 1 268 ? 4.641 -33.436 2.948 1.00 23.56 268 GLY A O 1
ATOM 2037 N N . GLY A 1 269 ? 2.583 -34.031 3.646 1.00 27.77 269 GLY A N 1
ATOM 2038 C CA . GLY A 1 269 ? 1.864 -32.940 2.999 1.00 27.77 269 GLY A CA 1
ATOM 2039 C C . GLY A 1 269 ? 2.197 -31.631 3.709 1.00 27.77 269 GLY A C 1
ATOM 2040 O O . GLY A 1 269 ? 1.769 -31.405 4.838 1.00 27.77 269 GLY A O 1
ATOM 2041 N N . GLY A 1 270 ? 3.000 -30.794 3.057 1.00 23.11 270 GLY A N 1
ATOM 2042 C CA . GLY A 1 270 ? 3.350 -29.466 3.540 1.00 23.11 270 GLY A CA 1
ATOM 2043 C C . GLY A 1 270 ? 2.175 -28.511 3.367 1.00 23.11 270 GLY A C 1
ATOM 2044 O O . GLY A 1 270 ? 1.928 -28.016 2.270 1.00 23.11 270 GLY A O 1
ATOM 2045 N N . LEU A 1 271 ? 1.463 -28.251 4.463 1.00 29.30 271 LEU A N 1
ATOM 2046 C CA . LEU A 1 271 ? 0.605 -27.082 4.606 1.00 29.30 271 LEU A CA 1
ATOM 2047 C C . LEU A 1 271 ? 1.517 -25.844 4.563 1.00 29.30 271 LEU A C 1
ATOM 2049 O O . LEU A 1 271 ? 2.327 -25.633 5.466 1.00 29.30 271 LEU A O 1
ATOM 2053 N N . ALA A 1 272 ? 1.418 -25.048 3.502 1.00 29.92 272 ALA A N 1
ATOM 2054 C CA . ALA A 1 272 ? 2.077 -23.753 3.414 1.00 29.92 272 ALA A CA 1
ATOM 2055 C C . ALA A 1 272 ? 1.417 -22.790 4.416 1.00 29.92 272 ALA A C 1
ATOM 2057 O O . ALA A 1 272 ? 0.392 -22.174 4.134 1.00 29.92 272 ALA A O 1
ATOM 2058 N N . LEU A 1 273 ? 1.990 -22.701 5.618 1.00 33.66 273 LEU A N 1
ATOM 2059 C CA . LEU A 1 273 ? 1.689 -21.649 6.583 1.00 33.66 273 LEU A CA 1
ATOM 2060 C C . LEU A 1 273 ? 2.202 -20.325 6.012 1.00 33.66 273 LEU A C 1
ATOM 2062 O O . LEU A 1 273 ? 3.401 -20.055 5.991 1.00 33.66 273 LEU A O 1
ATOM 2066 N N . VAL A 1 274 ? 1.262 -19.520 5.523 1.00 38.59 274 VAL A N 1
ATOM 2067 C CA . VAL A 1 274 ? 1.455 -18.113 5.178 1.00 38.59 274 VAL A CA 1
ATOM 2068 C C . VAL A 1 274 ? 2.101 -17.411 6.375 1.00 38.59 274 VAL A C 1
ATOM 2070 O O . VAL A 1 274 ? 1.547 -17.395 7.476 1.00 38.59 274 VAL A O 1
ATOM 2073 N N . ALA A 1 275 ? 3.282 -16.837 6.153 1.00 39.44 275 ALA A N 1
ATOM 2074 C CA . ALA A 1 275 ? 4.151 -16.243 7.170 1.00 39.44 275 ALA A CA 1
ATOM 2075 C C . ALA A 1 275 ? 3.554 -15.020 7.913 1.00 39.44 275 ALA A C 1
ATOM 2077 O O . ALA A 1 275 ? 4.206 -14.477 8.798 1.00 39.44 275 ALA A O 1
ATOM 2078 N N . GLY A 1 276 ? 2.309 -14.626 7.623 1.00 35.69 276 GLY A N 1
ATOM 2079 C CA . GLY A 1 276 ? 1.548 -13.621 8.378 1.00 35.69 276 GLY A CA 1
ATOM 2080 C C . GLY A 1 276 ? 0.626 -14.183 9.474 1.00 35.69 276 GLY A C 1
ATOM 2081 O O . GLY A 1 276 ? 0.145 -13.425 10.309 1.00 35.69 276 GLY A O 1
ATOM 2082 N N . GLY A 1 277 ? 0.371 -15.499 9.519 1.00 36.00 277 GLY A N 1
ATOM 2083 C CA . GLY A 1 277 ? -0.650 -16.071 10.416 1.00 36.00 277 GLY A CA 1
ATOM 2084 C C . GLY A 1 277 ? -0.198 -16.339 11.858 1.00 36.00 277 GLY A C 1
ATOM 2085 O O . GLY A 1 277 ? -1.006 -16.279 12.782 1.00 36.00 277 GLY A O 1
ATOM 2086 N N . GLY A 1 278 ? 1.087 -16.631 12.082 1.00 33.12 278 GLY A N 1
ATOM 2087 C CA . GLY A 1 278 ? 1.574 -17.102 13.389 1.00 33.12 278 GLY A CA 1
ATOM 2088 C C . GLY A 1 278 ? 1.581 -16.036 14.491 1.00 33.12 278 GLY A C 1
ATOM 2089 O O . GLY A 1 278 ? 1.292 -16.339 15.646 1.00 33.12 278 GLY A O 1
ATOM 2090 N N . VAL A 1 279 ? 1.870 -14.781 14.134 1.00 50.00 279 VAL A N 1
ATOM 2091 C CA . VAL A 1 279 ? 1.945 -13.660 15.090 1.00 50.00 279 VAL A CA 1
ATOM 2092 C C . VAL A 1 279 ? 0.547 -13.166 15.469 1.00 50.00 279 VAL A C 1
ATOM 2094 O O . VAL A 1 279 ? 0.273 -12.906 16.639 1.00 50.00 279 VAL A O 1
ATOM 2097 N N . VAL A 1 280 ? -0.369 -13.145 14.498 1.00 49.78 280 VAL A N 1
ATOM 2098 C CA . VAL A 1 280 ? -1.787 -12.833 14.713 1.00 49.78 280 VAL A CA 1
ATOM 2099 C C . VAL A 1 280 ? -2.430 -13.865 15.644 1.00 49.78 280 VAL A C 1
ATOM 2101 O O . VAL A 1 280 ? -3.133 -13.490 16.577 1.00 49.78 280 VAL A O 1
ATOM 2104 N N . LEU A 1 281 ? -2.119 -15.157 15.483 1.00 45.75 281 LEU A N 1
ATOM 2105 C CA . LEU A 1 281 ? -2.648 -16.206 16.360 1.00 45.75 281 LEU A CA 1
ATOM 2106 C C . LEU A 1 281 ? -2.168 -16.063 17.818 1.00 45.75 281 LEU A C 1
ATOM 2108 O O . LEU A 1 281 ? -2.942 -16.296 18.743 1.00 45.75 281 LEU A O 1
ATOM 2112 N N . LEU A 1 282 ? -0.914 -15.648 18.036 1.00 47.03 282 LEU A N 1
ATOM 2113 C CA . LEU A 1 282 ? -0.358 -15.428 19.379 1.00 47.03 282 LEU A CA 1
ATOM 2114 C C . LEU A 1 282 ? -0.975 -14.208 20.080 1.00 47.03 282 LEU A C 1
ATOM 2116 O O . LEU A 1 282 ? -1.290 -14.288 21.268 1.00 47.03 282 LEU A O 1
ATOM 2120 N N . LEU A 1 283 ? -1.219 -13.116 19.348 1.00 53.34 283 LEU A N 1
ATOM 2121 C CA . LEU A 1 283 ? -1.944 -11.951 19.872 1.00 53.34 283 LEU A CA 1
ATOM 2122 C C . LEU A 1 283 ? -3.417 -12.279 20.165 1.00 53.34 283 LEU A C 1
ATOM 2124 O O . LEU A 1 283 ? -3.939 -11.875 21.202 1.00 53.34 283 LEU A O 1
ATOM 2128 N N . ILE A 1 284 ? -4.068 -13.086 19.318 1.00 56.88 284 ILE A N 1
ATOM 2129 C CA . ILE A 1 284 ? -5.442 -13.570 19.537 1.00 56.88 284 ILE A CA 1
ATOM 2130 C C . ILE A 1 284 ? -5.541 -14.404 20.822 1.00 56.88 284 ILE A C 1
ATOM 2132 O O . ILE A 1 284 ? -6.489 -14.229 21.590 1.00 56.88 284 ILE A O 1
ATOM 2136 N N . VAL A 1 285 ? -4.564 -15.275 21.100 1.00 55.12 285 VAL A N 1
ATOM 2137 C CA . VAL A 1 285 ? -4.544 -16.087 22.331 1.00 55.12 285 VAL A CA 1
ATOM 2138 C C . VAL A 1 285 ? -4.301 -15.227 23.573 1.00 55.12 285 VAL A C 1
ATOM 2140 O O . VAL A 1 285 ? -4.937 -15.460 24.599 1.00 55.12 285 VAL A O 1
ATOM 2143 N N . ALA A 1 286 ? -3.441 -14.208 23.495 1.00 51.88 286 ALA A N 1
ATOM 2144 C CA . ALA A 1 286 ? -3.188 -13.305 24.619 1.00 51.88 286 ALA A CA 1
ATOM 2145 C C . ALA A 1 286 ? -4.422 -12.455 24.973 1.00 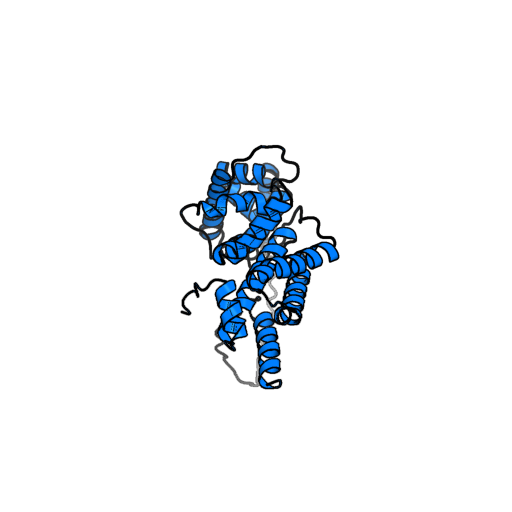51.88 286 ALA A C 1
ATOM 2147 O O . ALA A 1 286 ? -4.782 -12.347 26.146 1.00 51.88 286 ALA A O 1
ATOM 2148 N N . VAL A 1 287 ? -5.118 -11.919 23.964 1.00 55.00 287 VAL A N 1
ATOM 2149 C CA . VAL A 1 287 ? -6.343 -11.131 24.164 1.00 55.00 287 VAL A CA 1
ATOM 2150 C C . VAL A 1 287 ? -7.487 -12.021 24.664 1.00 55.00 287 VAL A C 1
ATOM 2152 O O . VAL A 1 287 ? -8.138 -11.678 25.648 1.00 55.00 287 VAL A O 1
ATOM 2155 N N . ALA A 1 288 ? -7.700 -13.201 24.072 1.00 48.25 288 ALA A N 1
ATOM 2156 C CA . ALA A 1 288 ? -8.725 -14.139 24.540 1.00 48.25 288 ALA A CA 1
ATOM 2157 C C . ALA A 1 288 ? -8.448 -14.654 25.966 1.00 48.25 288 ALA A C 1
ATOM 2159 O O . ALA A 1 288 ? -9.374 -14.786 26.765 1.00 48.25 288 ALA A O 1
ATOM 2160 N N . GLY A 1 289 ? -7.177 -14.895 26.307 1.00 48.94 289 GLY A N 1
ATOM 2161 C CA . GLY A 1 289 ? -6.760 -15.284 27.653 1.00 48.94 289 GLY A CA 1
ATOM 2162 C C . GLY A 1 289 ? -7.026 -14.189 28.685 1.00 48.94 289 GLY A C 1
ATOM 2163 O O . GLY A 1 289 ? -7.571 -14.473 29.747 1.00 48.94 289 GLY A O 1
ATOM 2164 N N . TYR A 1 290 ? -6.728 -12.928 28.365 1.00 52.97 290 TYR A N 1
ATOM 2165 C CA . TYR A 1 290 ? -6.995 -11.811 29.273 1.00 52.97 290 TYR A CA 1
ATOM 2166 C C . TYR A 1 290 ? -8.492 -11.675 29.604 1.00 52.97 290 TYR A C 1
ATOM 2168 O O . TYR A 1 290 ? -8.853 -11.502 30.766 1.00 52.97 290 TYR A O 1
ATOM 2176 N N . PHE A 1 291 ? -9.378 -11.851 28.619 1.00 48.56 291 PHE A N 1
ATOM 2177 C CA . PHE A 1 291 ? -10.826 -11.739 28.834 1.00 48.56 291 PHE A CA 1
ATOM 2178 C C . PHE A 1 291 ? -11.476 -12.963 29.500 1.00 48.56 291 PHE A C 1
ATOM 2180 O O . PHE A 1 291 ? -12.506 -12.802 30.147 1.00 48.56 291 PHE A O 1
ATOM 2187 N N . MET A 1 292 ? -10.889 -14.164 29.414 1.00 44.69 292 MET A N 1
ATOM 2188 C CA . MET A 1 292 ? -11.397 -15.327 30.163 1.00 44.69 292 MET A CA 1
ATOM 2189 C C . MET A 1 292 ? -11.049 -15.299 31.658 1.00 44.69 292 MET A C 1
ATOM 2191 O O . MET A 1 292 ? -11.721 -15.969 32.437 1.00 44.69 292 MET A O 1
ATOM 2195 N N . PHE A 1 293 ? -10.018 -14.551 32.069 1.00 39.97 293 PHE A N 1
ATOM 2196 C CA . PHE A 1 293 ? -9.558 -14.509 33.465 1.00 39.97 293 PHE A CA 1
ATOM 2197 C C . PHE A 1 293 ? -9.854 -13.189 34.198 1.00 39.97 293 PHE A C 1
ATOM 2199 O O . PHE A 1 293 ? -9.677 -13.135 35.413 1.00 39.97 293 PHE A O 1
ATOM 2206 N N . ALA A 1 294 ? -10.304 -12.143 33.496 1.00 38.66 294 ALA A N 1
ATOM 2207 C CA . ALA A 1 294 ? -10.601 -10.826 34.074 1.00 38.66 294 ALA A CA 1
ATOM 2208 C C . ALA A 1 294 ? -12.105 -10.471 34.132 1.00 38.66 294 ALA A C 1
ATOM 2210 O O . ALA A 1 294 ? -12.438 -9.308 34.368 1.00 38.66 294 ALA A O 1
ATOM 2211 N N . GLY A 1 295 ? -12.998 -11.443 33.907 1.00 38.47 295 GLY A N 1
ATOM 2212 C CA . GLY A 1 295 ? -14.458 -11.307 34.039 1.00 38.47 295 GLY A CA 1
ATOM 2213 C C . GLY A 1 295 ? -14.994 -11.887 35.339 1.00 38.47 295 GLY A C 1
ATOM 2214 O O . GLY A 1 295 ? -14.563 -13.007 35.692 1.00 38.47 295 GLY A O 1
#

pLDDT: mean 81.91, std 22.11, range [23.11, 98.25]